Protein AF-A0A847MA14-F1 (afdb_monomer_lite)

Secondary structure (DSSP, 8-state):
--SHHHHHHHHHHHHHHHHHHHHHHHHHHHHHHHHTTSS-HHHHHHHHHHHHHHHHHHHHTTTSHHHHHHHHHHHHHHHHHHHHHHHHHHHHHHHHHHHHHHHHHHHHHH-TT-HHHHHHHHHHHHHTT-HHHHHHHHHHHHHHH---HHHHHHHHHHHHHHHHHHHTPEEPTTT--EE-TT-SB-TTT--B---TTHHHHHHTSHHHHHHHHHHHHHHHHHHHHHHHTT--HHHHHHHHHHHHHHHHHHHHHH-

pLDDT: mean 85.8, std 9.39, range [49.62, 98.0]

Radius of gyration: 26.13 Å; chains: 1; bounding box: 72×34×73 Å

Sequence (255 aa):
MPGATAESAVGGTLILLTALLMISYPCYRVISLVLDKAIDTVEGTVYLVVLLGFVGGIVSSWGTPLGLMLLVLLAALCVGVQLVQRVANQRALDAMDAEDLAECDAIIAKRPTLSSSYKRAVDICRRRGEYDRAVGYVEQYLERAGEDEEMERLLERLKRLLRQQRLGVKICPECAAENPPGSHRCGQCNRLLALPTDLLAGCATEAGLRALSASSVTLLAIGILLAASKAEIVVTGAVFVSAFSTFVVYLYLRA

Structure (mmCIF, N/CA/C/O backbone):
data_AF-A0A847MA14-F1
#
_entry.id   AF-A0A847MA14-F1
#
loop_
_atom_site.group_PDB
_atom_site.id
_atom_site.type_symbol
_atom_site.label_atom_id
_atom_site.label_alt_id
_atom_site.label_comp_id
_atom_site.label_asym_id
_atom_site.label_entity_id
_atom_site.label_seq_id
_atom_site.pdbx_PDB_ins_code
_atom_site.Cartn_x
_atom_site.Cartn_y
_atom_site.Cartn_z
_atom_site.occupancy
_atom_site.B_iso_or_equiv
_atom_site.auth_seq_id
_atom_site.auth_comp_id
_atom_site.auth_asym_id
_atom_site.auth_atom_id
_atom_site.pdbx_PDB_model_num
ATOM 1 N N . MET A 1 1 ? 42.300 10.962 -40.837 1.00 49.62 1 MET A N 1
ATOM 2 C CA . MET A 1 1 ? 41.328 11.516 -39.868 1.00 49.62 1 MET A CA 1
ATOM 3 C C . MET A 1 1 ? 41.297 10.665 -38.588 1.00 49.62 1 MET A C 1
ATOM 5 O O . MET A 1 1 ? 40.413 9.834 -38.454 1.00 49.62 1 MET A O 1
ATOM 9 N N . PRO A 1 2 ? 42.267 10.824 -37.667 1.00 57.00 2 PRO A N 1
ATOM 10 C CA . PRO A 1 2 ? 42.364 10.043 -36.421 1.00 57.00 2 PRO A CA 1
ATOM 11 C C . PRO A 1 2 ? 41.639 10.649 -35.193 1.00 57.00 2 PRO A C 1
ATOM 13 O O . PRO A 1 2 ? 41.798 10.146 -34.090 1.00 57.00 2 PRO A O 1
ATOM 16 N N . GLY A 1 3 ? 40.854 11.724 -35.350 1.00 57.25 3 GLY A N 1
ATOM 17 C CA . GLY A 1 3 ? 40.231 12.434 -34.215 1.00 57.25 3 GLY A CA 1
ATOM 18 C C . GLY A 1 3 ? 38.917 11.842 -33.677 1.00 57.25 3 GLY A C 1
ATOM 19 O O . GLY A 1 3 ? 38.606 12.026 -32.507 1.00 57.25 3 GLY A O 1
ATOM 20 N N . ALA A 1 4 ? 38.154 11.096 -34.486 1.00 59.22 4 ALA A N 1
ATOM 21 C CA . ALA A 1 4 ? 36.788 10.675 -34.127 1.00 59.22 4 ALA A CA 1
ATOM 22 C C . ALA A 1 4 ? 36.710 9.507 -33.113 1.00 59.22 4 ALA A C 1
ATOM 24 O O . ALA A 1 4 ? 35.660 9.245 -32.524 1.00 59.22 4 ALA A O 1
ATOM 25 N N . THR A 1 5 ? 37.809 8.786 -32.883 1.00 66.44 5 THR A N 1
ATOM 26 C CA . THR A 1 5 ? 37.830 7.617 -31.985 1.00 66.44 5 THR A CA 1
ATOM 27 C C . THR A 1 5 ? 38.088 7.979 -30.522 1.00 66.44 5 THR A C 1
ATOM 29 O O . THR A 1 5 ? 37.751 7.201 -29.636 1.00 66.44 5 THR A O 1
ATOM 32 N N . ALA A 1 6 ? 38.668 9.152 -30.242 1.00 67.69 6 ALA A N 1
ATOM 33 C CA . ALA A 1 6 ? 38.966 9.574 -28.872 1.00 67.69 6 ALA A CA 1
ATOM 34 C C . ALA A 1 6 ? 37.725 10.135 -28.154 1.00 67.69 6 ALA A C 1
ATOM 36 O O . ALA A 1 6 ? 37.473 9.795 -26.999 1.00 67.69 6 ALA A O 1
ATOM 37 N N . GLU A 1 7 ? 36.904 10.930 -28.846 1.00 69.38 7 GLU A N 1
ATOM 38 C CA . GLU A 1 7 ? 35.682 11.515 -28.270 1.00 69.38 7 GLU A CA 1
ATOM 39 C C . GLU A 1 7 ? 34.619 10.453 -27.942 1.00 69.38 7 GLU A C 1
ATOM 41 O O . GLU A 1 7 ? 33.943 10.536 -26.916 1.00 69.38 7 GLU A O 1
ATOM 46 N N . SER A 1 8 ? 34.523 9.395 -28.754 1.00 72.31 8 SER A N 1
ATOM 47 C CA . SER A 1 8 ? 33.601 8.277 -28.506 1.00 72.31 8 SER A CA 1
ATOM 48 C C . SER A 1 8 ? 33.999 7.428 -27.290 1.00 72.31 8 SER A C 1
ATOM 50 O O . SER A 1 8 ? 33.122 6.946 -26.569 1.00 72.31 8 SER A O 1
ATOM 52 N N . ALA A 1 9 ? 35.298 7.301 -27.001 1.00 75.00 9 ALA A N 1
ATOM 53 C CA . ALA A 1 9 ? 35.795 6.563 -25.840 1.00 75.00 9 ALA A CA 1
ATOM 54 C C . ALA A 1 9 ? 35.534 7.296 -24.510 1.00 75.00 9 ALA A C 1
ATOM 56 O O . ALA A 1 9 ? 35.129 6.670 -23.527 1.00 75.00 9 ALA A O 1
ATOM 57 N N . VAL A 1 10 ? 35.721 8.621 -24.476 1.00 78.94 10 VAL A N 1
ATOM 58 C CA . VAL A 1 10 ? 35.476 9.442 -23.273 1.00 78.94 10 VAL A CA 1
ATOM 59 C C . VAL A 1 10 ? 33.982 9.509 -22.943 1.00 78.94 10 VAL A C 1
ATOM 61 O O . VAL A 1 10 ? 33.603 9.411 -21.777 1.00 78.94 10 VAL A O 1
ATOM 64 N N . GLY A 1 11 ? 33.118 9.599 -23.959 1.00 78.25 11 GLY A N 1
ATOM 65 C CA . GLY A 1 11 ? 31.670 9.530 -23.756 1.00 78.25 11 GLY A CA 1
ATOM 66 C C . GLY A 1 11 ? 31.240 8.197 -23.138 1.00 78.25 11 GLY A C 1
ATOM 67 O O . GLY A 1 11 ? 30.549 8.180 -22.122 1.00 78.25 11 GLY A O 1
ATOM 68 N N . GLY A 1 12 ? 31.696 7.071 -23.695 1.00 78.00 12 GLY A N 1
ATOM 69 C CA . GLY A 1 12 ? 31.312 5.742 -23.207 1.00 78.00 12 GLY A CA 1
ATOM 70 C C . GLY A 1 12 ? 31.680 5.487 -21.740 1.00 78.00 12 GLY A C 1
ATOM 71 O O . GLY A 1 12 ? 30.867 4.946 -20.988 1.00 78.00 12 GLY A O 1
ATOM 72 N N . THR A 1 13 ? 32.869 5.911 -21.300 1.00 82.62 13 THR A N 1
ATOM 73 C CA . THR A 1 13 ? 33.309 5.720 -19.907 1.00 82.62 13 THR A CA 1
ATOM 74 C C . THR A 1 13 ? 32.509 6.567 -18.923 1.00 82.62 13 THR A C 1
ATOM 76 O O . THR A 1 13 ? 32.094 6.046 -17.886 1.00 82.62 13 THR A O 1
ATOM 79 N N . LEU A 1 14 ? 32.226 7.833 -19.252 1.00 83.88 14 LEU A N 1
ATOM 80 C CA . LEU A 1 14 ? 31.445 8.732 -18.399 1.00 83.88 14 LEU A CA 1
ATOM 81 C C . LEU A 1 14 ? 30.026 8.199 -18.160 1.00 83.88 14 LEU A C 1
ATOM 83 O O . LEU A 1 14 ? 29.542 8.203 -17.024 1.00 83.88 14 LEU A O 1
ATOM 87 N N . ILE A 1 15 ? 29.353 7.705 -19.205 1.00 77.25 15 ILE A N 1
ATOM 88 C CA . ILE A 1 15 ? 28.003 7.164 -19.033 1.00 77.25 15 ILE A CA 1
ATOM 89 C C . ILE A 1 15 ? 28.008 5.816 -18.321 1.00 77.25 15 ILE A C 1
ATOM 91 O O . ILE A 1 15 ? 27.144 5.609 -17.473 1.00 77.25 15 ILE A O 1
ATOM 95 N N . LEU A 1 16 ? 28.974 4.928 -18.571 1.00 79.88 16 LEU A N 1
ATOM 96 C CA . LEU A 1 16 ? 29.075 3.686 -17.797 1.00 79.88 16 LEU A CA 1
ATOM 97 C C . LEU A 1 16 ? 29.198 3.987 -16.294 1.00 79.88 16 LEU A C 1
ATOM 99 O O . LEU A 1 16 ? 28.499 3.383 -15.482 1.00 79.88 16 LEU A O 1
ATOM 103 N N . LEU A 1 17 ? 30.028 4.968 -15.933 1.00 85.12 17 LEU A N 1
ATOM 104 C CA . LEU A 1 17 ? 30.179 5.451 -14.558 1.00 85.12 17 LEU A CA 1
ATOM 105 C C . LEU A 1 17 ? 28.873 6.033 -14.007 1.00 85.12 17 LEU A C 1
ATOM 107 O O . LEU A 1 17 ? 28.482 5.724 -12.884 1.00 85.12 17 LEU A O 1
ATOM 111 N N . THR A 1 18 ? 28.173 6.831 -14.814 1.00 82.69 18 THR A N 1
ATOM 112 C CA . THR A 1 18 ? 26.885 7.429 -14.438 1.00 82.69 18 THR A CA 1
ATOM 113 C C . THR A 1 18 ? 25.824 6.355 -14.209 1.00 82.69 18 THR A C 1
ATOM 115 O O . THR A 1 18 ? 25.125 6.391 -13.199 1.00 82.69 18 THR A O 1
ATOM 118 N N . ALA A 1 19 ? 25.731 5.363 -15.096 1.00 79.44 19 ALA A N 1
ATOM 119 C CA . ALA A 1 19 ? 24.824 4.235 -14.950 1.00 79.44 19 ALA A CA 1
ATOM 120 C C . ALA A 1 19 ? 25.149 3.459 -13.670 1.00 79.44 19 ALA A C 1
ATOM 122 O O . ALA A 1 19 ? 24.266 3.284 -12.834 1.00 79.44 19 ALA A O 1
ATOM 123 N N . LEU A 1 20 ? 26.415 3.075 -13.460 1.00 85.31 20 LEU A N 1
ATOM 124 C CA . LEU A 1 20 ? 26.861 2.366 -12.255 1.00 85.31 20 LEU A CA 1
ATOM 125 C C . LEU A 1 20 ? 26.510 3.123 -10.968 1.00 85.31 20 LEU A C 1
ATOM 127 O O . LEU A 1 20 ? 25.987 2.519 -10.030 1.00 85.31 20 LEU A O 1
ATOM 131 N N . LEU A 1 21 ? 26.727 4.440 -10.932 1.00 86.88 21 LEU A N 1
ATOM 132 C CA . LEU A 1 21 ? 26.333 5.281 -9.799 1.00 86.88 21 LEU A CA 1
ATOM 133 C C . LEU A 1 21 ? 24.813 5.278 -9.597 1.00 86.88 21 LEU A C 1
ATOM 135 O O . LEU A 1 21 ? 24.350 5.067 -8.476 1.00 86.88 21 LEU A O 1
ATOM 139 N N . MET A 1 22 ? 24.036 5.422 -10.671 1.00 84.06 22 MET A N 1
ATOM 140 C CA . MET A 1 22 ? 22.570 5.400 -10.622 1.00 84.06 22 MET A CA 1
ATOM 141 C C . MET A 1 22 ? 22.006 4.062 -10.135 1.00 84.06 22 MET A C 1
ATOM 143 O O . MET A 1 22 ? 20.947 4.053 -9.514 1.00 84.06 22 MET A O 1
ATOM 147 N N . ILE A 1 23 ? 22.701 2.949 -10.385 1.00 87.69 23 ILE A N 1
ATOM 148 C CA . ILE A 1 23 ? 22.297 1.594 -9.974 1.00 87.69 23 ILE A CA 1
ATOM 149 C C . ILE A 1 23 ? 22.759 1.269 -8.553 1.00 87.69 23 ILE A C 1
ATOM 151 O O . ILE A 1 23 ? 22.102 0.508 -7.843 1.00 87.69 23 ILE A O 1
ATOM 155 N N . SER A 1 24 ? 23.871 1.854 -8.105 1.00 90.00 24 SER A N 1
ATOM 156 C CA . SER A 1 24 ? 24.430 1.571 -6.780 1.00 90.00 24 SER A CA 1
ATOM 157 C C . SER A 1 24 ? 23.420 1.841 -5.656 1.00 90.00 24 SER A C 1
ATOM 159 O O . SER A 1 24 ? 23.225 0.996 -4.782 1.00 90.00 24 SER A O 1
ATOM 161 N N . TYR A 1 25 ? 22.700 2.966 -5.733 1.00 89.19 25 TYR A N 1
ATOM 162 C CA . TYR A 1 25 ? 21.671 3.344 -4.768 1.00 89.19 25 TYR A CA 1
ATOM 163 C C . TYR A 1 25 ? 20.473 2.374 -4.718 1.00 89.19 25 TYR A C 1
ATOM 165 O O . TYR A 1 25 ? 20.201 1.848 -3.637 1.00 89.19 25 TYR A O 1
ATOM 173 N N . PRO A 1 26 ? 19.742 2.095 -5.820 1.00 88.50 26 PRO A N 1
ATOM 174 C CA . PRO A 1 26 ? 18.612 1.171 -5.789 1.00 88.50 26 PRO A CA 1
ATOM 175 C C . PRO A 1 26 ? 19.042 -0.252 -5.424 1.00 88.50 26 PRO A C 1
ATOM 177 O O . PRO A 1 26 ? 18.327 -0.895 -4.664 1.00 88.50 26 PRO A O 1
ATOM 180 N N . CYS A 1 27 ? 20.213 -0.730 -5.863 1.00 91.12 27 CYS A N 1
ATOM 181 C CA . CYS A 1 27 ? 20.720 -2.040 -5.446 1.00 91.12 27 CYS A CA 1
ATOM 182 C C . CYS A 1 27 ? 20.956 -2.104 -3.935 1.00 91.12 27 CYS A C 1
ATOM 184 O O . CYS A 1 27 ? 20.458 -3.018 -3.281 1.00 91.12 27 CYS A O 1
ATOM 186 N N . TYR A 1 28 ? 21.651 -1.114 -3.363 1.00 93.81 28 TYR A N 1
ATOM 187 C CA . TYR A 1 28 ? 21.840 -1.021 -1.913 1.00 93.81 28 TYR A CA 1
ATOM 188 C C . TYR A 1 28 ? 20.498 -0.996 -1.169 1.00 93.81 28 TYR A C 1
ATOM 190 O O . TYR A 1 28 ? 20.313 -1.710 -0.185 1.00 93.81 28 TYR A O 1
ATOM 198 N N . ARG A 1 29 ? 19.527 -0.219 -1.666 1.00 88.94 29 ARG A N 1
ATOM 199 C CA . ARG A 1 29 ? 18.192 -0.124 -1.064 1.00 88.94 29 ARG A CA 1
ATOM 200 C C . ARG A 1 29 ? 17.411 -1.433 -1.128 1.00 88.94 29 ARG A C 1
ATOM 202 O O . ARG A 1 29 ? 16.813 -1.803 -0.125 1.00 88.94 29 ARG A O 1
ATOM 209 N N . VAL A 1 30 ? 17.413 -2.126 -2.265 1.00 88.00 30 VAL A N 1
ATOM 210 C CA . VAL A 1 30 ? 16.745 -3.429 -2.408 1.00 88.00 30 VAL A CA 1
ATOM 211 C C . VAL A 1 30 ? 17.375 -4.449 -1.462 1.00 88.00 30 VAL A C 1
ATOM 213 O O . VAL A 1 30 ? 16.648 -5.146 -0.764 1.00 88.00 30 VAL A O 1
ATOM 216 N N . ILE A 1 31 ? 18.707 -4.483 -1.360 1.00 92.25 31 ILE A N 1
ATOM 217 C CA . ILE A 1 31 ? 19.410 -5.373 -0.424 1.00 92.25 31 ILE A CA 1
ATOM 218 C C . ILE A 1 31 ? 19.024 -5.057 1.028 1.00 92.25 31 ILE A C 1
ATOM 220 O O . ILE A 1 31 ? 18.709 -5.979 1.774 1.00 92.25 31 ILE A O 1
ATOM 224 N N . SER A 1 32 ? 18.981 -3.777 1.418 1.00 91.56 32 SER A N 1
ATOM 225 C CA . SER A 1 32 ? 18.520 -3.370 2.756 1.00 91.56 32 SER A CA 1
ATOM 226 C C . SER A 1 32 ? 17.106 -3.879 3.041 1.00 91.56 32 SER A C 1
ATOM 228 O O . SER A 1 32 ? 16.886 -4.499 4.070 1.00 91.56 32 SER A O 1
ATOM 230 N N . LEU A 1 33 ? 16.169 -3.704 2.102 1.00 88.38 33 LEU A N 1
ATOM 231 C CA . LEU A 1 33 ? 14.781 -4.150 2.270 1.00 88.38 33 LEU A CA 1
ATOM 232 C C . LEU A 1 33 ? 14.650 -5.674 2.416 1.00 88.38 33 LEU A C 1
ATOM 234 O O . LEU A 1 33 ? 13.783 -6.139 3.154 1.00 88.38 33 LEU A O 1
ATOM 238 N N . VAL A 1 34 ? 15.494 -6.451 1.726 1.00 89.94 34 VAL A N 1
ATOM 239 C CA . VAL A 1 34 ? 15.546 -7.915 1.891 1.00 89.94 34 VAL A CA 1
ATOM 240 C C . VAL A 1 34 ? 16.082 -8.281 3.278 1.00 89.94 34 VAL A C 1
ATOM 242 O O . VAL A 1 34 ? 15.526 -9.158 3.936 1.00 89.94 34 VAL A O 1
ATOM 245 N N . LEU A 1 35 ? 17.139 -7.608 3.745 1.00 92.06 35 LEU A N 1
ATOM 246 C CA . LEU A 1 35 ? 17.725 -7.851 5.071 1.00 92.06 35 LEU A CA 1
ATOM 247 C C . LEU A 1 35 ? 16.755 -7.497 6.205 1.00 92.06 35 LEU A C 1
ATOM 249 O O . LEU A 1 35 ? 16.649 -8.252 7.171 1.00 92.06 35 LEU A O 1
ATOM 253 N N . ASP A 1 36 ? 15.992 -6.418 6.037 1.00 86.75 36 ASP A N 1
ATOM 254 C CA . ASP A 1 36 ? 14.940 -5.986 6.963 1.00 86.75 36 ASP A CA 1
ATOM 255 C C . ASP A 1 36 ? 13.681 -6.877 6.889 1.00 86.75 36 ASP A C 1
ATOM 257 O O . ASP A 1 36 ? 12.703 -6.630 7.591 1.00 86.75 36 ASP A O 1
ATOM 261 N N . LYS A 1 37 ? 13.685 -7.921 6.039 1.00 86.00 37 LYS A N 1
ATOM 262 C CA . LYS A 1 37 ? 12.546 -8.817 5.750 1.00 86.00 37 LYS A CA 1
ATOM 263 C C . LYS A 1 37 ? 11.283 -8.077 5.297 1.00 86.00 37 LYS A C 1
ATOM 265 O O . LYS A 1 37 ? 10.176 -8.601 5.409 1.00 86.00 37 LYS A O 1
ATOM 270 N N . ALA A 1 38 ? 11.440 -6.863 4.776 1.00 81.75 38 ALA A N 1
ATOM 271 C CA . ALA A 1 38 ? 10.330 -6.032 4.335 1.00 81.75 38 ALA A CA 1
ATOM 272 C C . ALA A 1 38 ? 9.810 -6.458 2.948 1.00 81.75 38 ALA A C 1
ATOM 274 O O . ALA A 1 38 ? 8.636 -6.260 2.627 1.00 81.75 38 ALA A O 1
ATOM 275 N N . ILE A 1 39 ? 10.683 -7.069 2.140 1.00 84.12 39 ILE A N 1
ATOM 276 C CA . ILE A 1 39 ? 10.336 -7.751 0.889 1.00 84.12 39 ILE A CA 1
ATOM 277 C C . ILE A 1 39 ? 10.848 -9.190 0.916 1.00 84.12 39 ILE A C 1
ATOM 279 O O . ILE A 1 39 ? 11.845 -9.494 1.574 1.00 84.12 39 ILE A O 1
ATOM 283 N N . ASP A 1 40 ? 10.173 -10.072 0.181 1.00 88.19 40 ASP A N 1
ATOM 284 C CA . ASP A 1 40 ? 10.624 -11.454 0.045 1.00 88.19 40 ASP A CA 1
ATOM 285 C C . ASP A 1 40 ? 11.946 -11.517 -0.744 1.00 88.19 40 ASP A C 1
ATOM 287 O O . ASP A 1 40 ? 12.215 -10.701 -1.632 1.00 88.19 40 ASP A O 1
ATOM 291 N N . THR A 1 41 ? 12.773 -12.518 -0.449 1.00 88.56 41 THR A N 1
ATOM 292 C CA . THR A 1 41 ? 14.069 -12.727 -1.116 1.00 88.56 41 THR A CA 1
ATOM 293 C C . THR A 1 41 ? 13.876 -12.920 -2.622 1.00 88.56 41 THR A C 1
ATOM 295 O O . THR A 1 41 ? 14.681 -12.440 -3.425 1.00 88.56 41 THR A O 1
ATOM 298 N N . VAL A 1 42 ? 12.777 -13.572 -3.020 1.00 84.50 42 VAL A N 1
ATOM 299 C CA . VAL A 1 42 ? 12.413 -13.764 -4.430 1.00 84.50 42 VAL A CA 1
ATOM 300 C C . VAL A 1 42 ? 12.083 -12.426 -5.098 1.00 84.50 42 VAL A C 1
ATOM 302 O O . VAL A 1 42 ? 12.629 -12.138 -6.162 1.00 84.50 42 VAL A O 1
ATOM 305 N N . GLU A 1 43 ? 11.259 -11.581 -4.466 1.00 81.94 43 GLU A N 1
ATOM 306 C CA . GLU A 1 43 ? 10.913 -10.247 -4.982 1.00 81.94 43 GLU A CA 1
ATOM 307 C C . GLU A 1 43 ? 12.177 -9.389 -5.157 1.00 81.94 43 GLU A C 1
ATOM 309 O O . GLU A 1 43 ? 12.411 -8.837 -6.236 1.00 81.94 43 GLU A O 1
ATOM 314 N N . GLY A 1 44 ? 13.045 -9.343 -4.140 1.00 87.94 44 GLY A N 1
ATOM 315 C CA . GLY A 1 44 ? 14.315 -8.617 -4.204 1.00 87.94 44 GLY A CA 1
ATOM 316 C C . GLY A 1 44 ? 15.241 -9.116 -5.320 1.00 87.94 44 GLY A C 1
ATOM 317 O O . GLY A 1 44 ? 15.822 -8.311 -6.049 1.00 87.94 44 GLY A O 1
ATOM 318 N N . THR A 1 45 ? 15.331 -10.435 -5.516 1.00 85.44 45 THR A N 1
ATOM 319 C CA . THR A 1 45 ? 16.145 -11.033 -6.589 1.00 85.44 45 THR A CA 1
ATOM 320 C C . THR A 1 45 ? 15.625 -10.646 -7.972 1.00 85.44 45 THR A C 1
ATOM 322 O O . THR A 1 45 ? 16.414 -10.255 -8.833 1.00 85.44 45 THR A O 1
ATOM 325 N N . VAL A 1 46 ? 14.306 -10.687 -8.189 1.00 82.38 46 VAL A N 1
ATOM 326 C CA . VAL A 1 46 ? 13.689 -10.260 -9.457 1.00 82.38 46 VAL A CA 1
ATOM 327 C C . VAL A 1 46 ? 14.007 -8.793 -9.750 1.00 82.38 46 VAL A C 1
ATOM 329 O O . VAL A 1 46 ? 14.424 -8.476 -10.864 1.00 82.38 46 VAL A O 1
ATOM 332 N N . TYR A 1 47 ? 13.899 -7.904 -8.757 1.00 85.38 47 TYR A N 1
ATOM 333 C CA . TYR A 1 47 ? 14.269 -6.492 -8.917 1.00 85.38 47 TYR A CA 1
ATOM 334 C C . TYR A 1 47 ? 15.732 -6.305 -9.323 1.00 85.38 47 TYR A C 1
ATOM 336 O O . TYR A 1 47 ? 16.016 -5.527 -10.235 1.00 85.38 47 TYR A O 1
ATOM 344 N N . LEU A 1 48 ? 16.657 -7.018 -8.676 1.00 87.31 48 LEU A N 1
ATOM 345 C CA . LEU A 1 48 ? 18.084 -6.942 -8.999 1.00 87.31 48 LEU A CA 1
ATOM 346 C C . LEU A 1 48 ? 18.373 -7.447 -10.417 1.00 87.31 48 LEU A C 1
ATOM 348 O O . LEU A 1 48 ? 19.125 -6.804 -11.146 1.00 87.31 48 LEU A O 1
ATOM 352 N N . VAL A 1 49 ? 17.749 -8.550 -10.838 1.00 83.31 49 VAL A N 1
ATOM 353 C CA . VAL A 1 49 ? 17.892 -9.083 -12.203 1.00 83.31 49 VAL A CA 1
ATOM 354 C C . VAL A 1 49 ? 17.360 -8.092 -13.238 1.00 83.31 49 VAL A C 1
ATOM 356 O O . VAL A 1 49 ? 18.032 -7.843 -14.238 1.00 83.31 49 VAL A O 1
ATOM 359 N N . VAL A 1 50 ? 16.196 -7.482 -12.993 1.00 83.88 50 VAL A N 1
ATOM 360 C CA . VAL A 1 50 ? 15.629 -6.455 -13.881 1.00 83.88 50 VAL A CA 1
ATOM 361 C C . VAL A 1 50 ? 16.557 -5.245 -13.963 1.00 83.88 50 VAL A C 1
ATOM 363 O O . VAL A 1 50 ? 16.877 -4.807 -15.068 1.00 83.88 50 VAL A O 1
ATOM 366 N N . LEU A 1 51 ? 17.046 -4.742 -12.824 1.00 87.56 51 LEU A N 1
ATOM 367 C CA . LEU A 1 51 ? 18.001 -3.632 -12.777 1.00 87.56 51 LEU A CA 1
ATOM 368 C C . LEU A 1 51 ? 19.249 -3.946 -13.601 1.00 87.56 51 LEU A C 1
ATOM 370 O O . LEU A 1 51 ? 19.579 -3.160 -14.485 1.00 87.56 51 LEU A O 1
ATOM 374 N N . LEU A 1 52 ? 19.885 -5.101 -13.369 1.00 85.19 52 LEU A N 1
ATOM 375 C CA . LEU A 1 52 ? 21.060 -5.569 -14.116 1.00 85.19 52 LEU A CA 1
ATOM 376 C C . LEU A 1 52 ? 20.779 -5.692 -15.622 1.00 85.19 52 LEU A C 1
ATOM 378 O O . LEU A 1 52 ? 21.613 -5.297 -16.439 1.00 85.19 52 LEU A O 1
ATOM 382 N N . GLY A 1 53 ? 19.589 -6.171 -15.991 1.00 82.06 53 GLY A N 1
ATOM 383 C CA . GLY A 1 53 ? 19.125 -6.242 -17.375 1.00 82.06 53 GLY A CA 1
ATOM 384 C C . GLY A 1 53 ? 19.051 -4.870 -18.050 1.00 82.06 53 GLY A C 1
ATOM 385 O O . GLY A 1 53 ? 19.530 -4.721 -19.174 1.00 82.06 53 GLY A O 1
ATOM 386 N N . PHE A 1 54 ? 18.539 -3.846 -17.357 1.00 86.62 54 PHE A N 1
ATOM 387 C CA . PHE A 1 54 ? 18.542 -2.469 -17.864 1.00 86.62 54 PHE A CA 1
ATOM 388 C C . PHE A 1 54 ? 19.962 -1.947 -18.094 1.00 86.62 54 PHE A C 1
ATOM 390 O O . PHE A 1 54 ? 20.213 -1.330 -19.126 1.00 86.62 54 PHE A O 1
ATOM 397 N N . VAL A 1 55 ? 20.909 -2.233 -17.195 1.00 86.69 55 VAL A N 1
ATOM 398 C CA . VAL A 1 55 ? 22.324 -1.841 -17.373 1.00 86.69 55 VAL A CA 1
ATOM 399 C C . VAL A 1 55 ? 22.905 -2.472 -18.626 1.00 86.69 55 VAL A C 1
ATOM 401 O O . VAL A 1 55 ? 23.469 -1.772 -19.463 1.00 86.69 55 VAL A O 1
ATOM 404 N N . GLY A 1 56 ? 22.743 -3.790 -18.773 1.00 83.00 56 GLY A N 1
ATOM 405 C CA . GLY A 1 56 ? 23.220 -4.518 -19.946 1.00 83.00 56 GLY A CA 1
ATOM 406 C C . GLY A 1 56 ? 22.581 -3.993 -21.232 1.00 83.00 56 GLY A C 1
ATOM 407 O O . GLY A 1 56 ? 23.266 -3.800 -22.238 1.00 83.00 56 GLY A O 1
ATOM 408 N N . GLY A 1 57 ? 21.286 -3.674 -21.182 1.00 83.31 57 GLY A N 1
ATOM 409 C CA . GLY A 1 57 ? 20.557 -3.023 -22.267 1.00 83.31 57 GLY A CA 1
ATOM 410 C C . GLY A 1 57 ? 21.142 -1.658 -22.637 1.00 83.31 57 GLY A C 1
ATOM 411 O O . GLY A 1 57 ? 21.423 -1.416 -23.807 1.00 83.31 57 GLY A O 1
ATOM 412 N N . ILE A 1 58 ? 21.401 -0.785 -21.660 1.00 87.31 58 ILE A N 1
ATOM 413 C CA . ILE A 1 58 ? 21.982 0.551 -21.882 1.00 87.31 58 ILE A CA 1
ATOM 414 C C . ILE A 1 58 ? 23.391 0.448 -22.475 1.00 87.31 58 ILE A C 1
ATOM 416 O O . ILE A 1 58 ? 23.705 1.156 -23.429 1.00 87.31 58 ILE A O 1
ATOM 420 N N . VAL A 1 59 ? 24.229 -0.449 -21.945 1.00 85.50 59 VAL A N 1
ATOM 421 C CA . VAL A 1 59 ? 25.606 -0.648 -22.424 1.00 85.50 59 VAL A CA 1
ATOM 422 C C . VAL A 1 59 ? 25.619 -1.194 -23.854 1.00 85.50 59 VAL A C 1
ATOM 424 O O . VAL A 1 59 ? 26.382 -0.711 -24.686 1.00 85.50 59 VAL A O 1
ATOM 427 N N . SER A 1 60 ? 24.758 -2.166 -24.168 1.00 83.38 60 SER A N 1
ATOM 428 C CA . SER A 1 60 ? 24.693 -2.777 -25.506 1.00 83.38 60 SER A CA 1
ATOM 429 C C . SER A 1 60 ? 24.081 -1.869 -26.576 1.00 83.38 60 SER A C 1
ATOM 431 O O . SER A 1 60 ? 24.419 -1.995 -27.751 1.00 83.38 60 SER A O 1
ATOM 433 N N . SER A 1 61 ? 23.208 -0.940 -26.186 1.00 85.19 61 SER A N 1
ATOM 434 C CA . SER A 1 61 ? 22.529 0.000 -27.088 1.00 85.19 61 SER A CA 1
ATOM 435 C C . SER A 1 61 ? 23.087 1.425 -27.002 1.00 85.19 61 SER A C 1
ATOM 437 O O . SER A 1 61 ? 22.419 2.396 -27.377 1.00 85.19 61 SER A O 1
ATOM 439 N N . TRP A 1 62 ? 24.321 1.566 -26.516 1.00 85.81 62 TRP A N 1
ATOM 440 C CA . TRP A 1 62 ? 24.951 2.862 -26.310 1.00 85.81 62 TRP A CA 1
ATOM 441 C C . TRP A 1 62 ? 25.053 3.681 -27.607 1.00 85.81 62 TRP A C 1
ATOM 443 O O . TRP A 1 62 ? 25.337 3.153 -28.681 1.00 85.81 62 TRP A O 1
ATOM 453 N N . GLY A 1 63 ? 24.797 4.989 -27.511 1.00 82.88 63 GLY A N 1
ATOM 454 C CA . GLY A 1 63 ? 24.798 5.906 -28.658 1.00 82.88 63 GLY A CA 1
ATOM 455 C C . GLY A 1 63 ? 23.571 5.795 -29.570 1.00 82.88 63 GLY A C 1
ATOM 456 O O . GLY A 1 63 ? 23.442 6.575 -30.511 1.00 82.88 63 GLY A O 1
ATOM 457 N N . THR A 1 64 ? 22.646 4.873 -29.287 1.00 87.38 64 THR A N 1
ATOM 458 C CA . THR A 1 64 ? 21.362 4.782 -29.990 1.00 87.38 64 THR A CA 1
ATOM 459 C C . THR A 1 64 ? 20.246 5.480 -29.200 1.00 87.38 64 THR A C 1
ATOM 461 O O . THR A 1 64 ? 20.327 5.586 -27.971 1.00 87.38 64 THR A O 1
ATOM 464 N N . PRO A 1 65 ? 19.150 5.903 -29.862 1.00 86.06 65 PRO A N 1
ATOM 465 C CA . PRO A 1 65 ? 17.962 6.412 -29.172 1.00 86.06 65 PRO A CA 1
ATOM 466 C C . PRO A 1 65 ? 17.379 5.419 -28.153 1.00 86.06 65 PRO A C 1
ATOM 468 O O . PRO A 1 65 ? 16.843 5.830 -27.125 1.00 86.06 65 PRO A O 1
ATOM 471 N N . LEU A 1 66 ? 17.518 4.112 -28.410 1.00 82.75 66 LEU A N 1
ATOM 472 C CA . LEU A 1 66 ? 17.052 3.057 -27.511 1.00 82.75 66 LEU A CA 1
ATOM 473 C C . LEU A 1 66 ? 17.819 3.067 -26.181 1.00 82.75 66 LEU A C 1
ATOM 475 O O . LEU A 1 66 ? 17.197 2.962 -25.127 1.00 82.75 66 LEU A O 1
ATOM 479 N N . GLY A 1 67 ? 19.137 3.282 -26.211 1.00 86.06 67 GLY A N 1
ATOM 480 C CA . GLY A 1 67 ? 19.953 3.388 -24.998 1.00 86.06 67 GLY A CA 1
ATOM 481 C C . GLY A 1 67 ? 19.555 4.570 -24.112 1.00 86.06 67 GLY A C 1
ATOM 482 O O . GLY A 1 67 ? 19.440 4.418 -22.896 1.00 86.06 67 GLY A O 1
ATOM 483 N N . LEU A 1 68 ? 19.255 5.729 -24.713 1.00 85.88 68 LEU A N 1
ATOM 484 C CA . LEU A 1 68 ? 18.738 6.893 -23.980 1.00 85.88 68 LEU A CA 1
ATOM 485 C C . LEU A 1 68 ? 17.364 6.616 -23.362 1.00 85.88 68 LEU A C 1
ATOM 487 O O . LEU A 1 68 ? 17.118 6.972 -22.212 1.00 85.88 68 LEU A O 1
ATOM 491 N N . MET A 1 69 ? 16.475 5.948 -24.095 1.00 85.12 69 MET A N 1
ATOM 492 C CA . MET A 1 69 ? 15.157 5.586 -23.580 1.00 85.12 69 MET A CA 1
ATOM 493 C C . MET A 1 69 ? 15.250 4.597 -22.408 1.00 85.12 69 MET A C 1
ATOM 495 O O . MET A 1 69 ? 14.568 4.777 -21.398 1.00 85.12 69 MET A O 1
ATOM 499 N N . LEU A 1 70 ? 16.123 3.587 -22.499 1.00 85.62 70 LEU A N 1
ATOM 500 C CA . LEU A 1 70 ? 16.391 2.660 -21.396 1.00 85.62 70 LEU A CA 1
ATOM 501 C C . LEU A 1 70 ? 16.983 3.376 -20.175 1.00 85.62 70 LEU A C 1
ATOM 503 O O . LEU A 1 70 ? 16.633 3.031 -19.050 1.00 85.62 70 LEU A O 1
ATOM 507 N N . LEU A 1 71 ? 17.826 4.393 -20.376 1.00 87.00 71 LEU A N 1
ATOM 508 C CA . LEU A 1 71 ? 18.363 5.216 -19.290 1.00 87.00 71 LEU A CA 1
ATOM 509 C C . LEU A 1 71 ? 17.260 6.013 -18.573 1.00 87.00 71 LEU A C 1
ATOM 511 O O . LEU A 1 71 ? 17.234 6.051 -17.344 1.00 87.00 71 LEU A O 1
ATOM 515 N N . VAL A 1 72 ? 16.324 6.609 -19.320 1.00 87.44 72 VAL A N 1
ATOM 516 C CA . VAL A 1 72 ? 15.161 7.312 -18.744 1.00 87.44 72 VAL A CA 1
ATOM 517 C C . VAL A 1 72 ? 14.262 6.343 -17.972 1.00 87.44 72 VAL A C 1
ATOM 519 O O . VAL A 1 72 ? 13.836 6.655 -16.859 1.00 87.44 72 VAL A O 1
ATOM 522 N N . LEU A 1 73 ? 14.014 5.149 -18.517 1.00 84.88 73 LEU A N 1
ATOM 523 C CA . LEU A 1 73 ? 13.257 4.096 -17.833 1.00 84.88 73 LEU A CA 1
ATOM 524 C C . LEU A 1 73 ? 13.949 3.626 -16.550 1.00 84.88 73 LEU A C 1
ATOM 526 O O . LEU A 1 73 ? 13.288 3.471 -15.526 1.00 84.88 73 LEU A O 1
ATOM 530 N N . LEU A 1 74 ? 15.272 3.456 -16.574 1.00 87.44 74 LEU A N 1
ATOM 531 C CA . LEU A 1 74 ? 16.053 3.120 -15.386 1.00 87.44 74 LEU A CA 1
ATOM 532 C C . LEU A 1 74 ? 15.932 4.215 -14.318 1.00 87.44 74 LEU A C 1
ATOM 534 O O . LEU A 1 74 ? 15.693 3.908 -13.153 1.00 87.44 74 LEU A O 1
ATOM 538 N N . ALA A 1 75 ? 16.029 5.491 -14.700 1.00 87.12 75 ALA A N 1
ATOM 539 C CA . ALA A 1 75 ? 15.836 6.602 -13.770 1.00 87.12 75 ALA A CA 1
ATOM 540 C C . ALA A 1 75 ? 14.419 6.605 -13.162 1.00 87.12 75 ALA A C 1
ATOM 542 O O . ALA A 1 75 ? 14.269 6.792 -11.953 1.00 87.12 75 ALA A O 1
ATOM 543 N N . ALA A 1 76 ? 13.386 6.331 -13.965 1.00 85.88 76 ALA A N 1
ATOM 544 C CA . ALA A 1 76 ? 12.015 6.185 -13.479 1.00 85.88 76 ALA A CA 1
ATOM 545 C C . ALA A 1 76 ? 11.869 5.000 -12.505 1.00 85.88 76 ALA A C 1
ATOM 547 O O . ALA A 1 76 ? 11.221 5.135 -11.466 1.00 85.88 76 ALA A O 1
ATOM 548 N N . LEU A 1 77 ? 12.520 3.865 -12.783 1.00 85.56 77 LEU A N 1
ATOM 549 C CA . LEU A 1 77 ? 12.567 2.706 -11.887 1.00 85.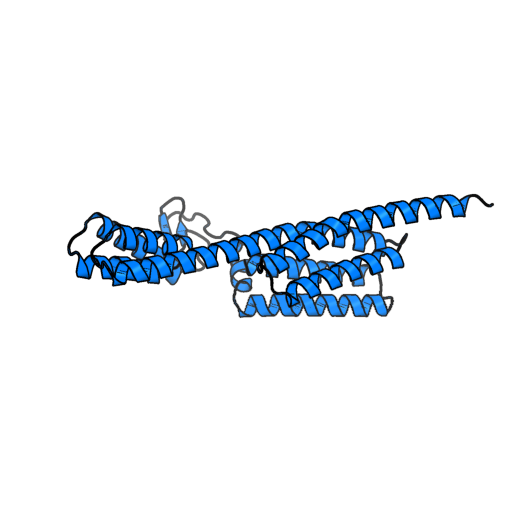56 77 LEU A CA 1
ATOM 550 C C . LEU A 1 77 ? 13.232 3.052 -10.548 1.00 85.56 77 LEU A C 1
ATOM 552 O O . LEU A 1 77 ? 12.713 2.671 -9.499 1.00 85.56 77 LEU A O 1
ATOM 556 N N . CYS A 1 78 ? 14.314 3.837 -10.558 1.00 85.75 78 CYS A N 1
ATOM 557 C CA . CYS A 1 78 ? 14.956 4.328 -9.336 1.00 85.75 78 CYS A CA 1
ATOM 558 C C . CYS A 1 78 ? 14.012 5.195 -8.488 1.00 85.75 78 CYS A C 1
ATOM 560 O O . CYS A 1 78 ? 14.006 5.073 -7.263 1.00 85.75 78 CYS A O 1
ATOM 562 N N . VAL A 1 79 ? 13.179 6.034 -9.114 1.00 86.12 79 VAL A N 1
ATOM 563 C CA . VAL A 1 79 ? 12.121 6.780 -8.406 1.00 86.12 79 VAL A CA 1
ATOM 564 C C . VAL A 1 79 ? 11.054 5.823 -7.865 1.00 86.12 79 VAL A C 1
ATOM 566 O O . VAL A 1 79 ? 10.606 5.980 -6.731 1.00 86.12 79 VAL A O 1
ATOM 569 N N . GLY A 1 80 ? 10.700 4.785 -8.626 1.00 81.00 80 GLY A N 1
ATOM 570 C CA . GLY A 1 80 ? 9.761 3.739 -8.211 1.00 81.00 80 GLY A CA 1
ATOM 571 C C . GLY A 1 80 ? 10.178 2.996 -6.936 1.00 81.00 80 GLY A C 1
ATOM 572 O O . GLY A 1 80 ? 9.316 2.639 -6.135 1.00 81.00 80 GLY A O 1
ATOM 573 N N . VAL A 1 81 ? 11.480 2.837 -6.671 1.00 83.56 81 VAL A N 1
ATOM 574 C CA . VAL A 1 81 ? 11.980 2.243 -5.413 1.00 83.56 81 VAL A CA 1
ATOM 575 C C . VAL A 1 81 ? 11.505 3.025 -4.179 1.00 83.56 81 VAL A C 1
ATOM 577 O O . VAL A 1 81 ? 11.226 2.419 -3.147 1.00 83.56 81 VAL A O 1
ATOM 580 N N . GLN A 1 82 ? 11.331 4.348 -4.274 1.00 82.94 82 GLN A N 1
ATOM 581 C CA . GLN A 1 82 ? 10.787 5.159 -3.172 1.00 82.94 82 GLN A CA 1
ATOM 582 C C . GLN A 1 82 ? 9.332 4.791 -2.851 1.00 82.94 82 GLN A C 1
ATOM 584 O O . GLN A 1 82 ? 8.915 4.849 -1.696 1.00 82.94 82 GLN A O 1
ATOM 589 N N . LEU A 1 83 ? 8.551 4.398 -3.862 1.00 80.62 83 LEU A N 1
ATOM 590 C CA . LEU A 1 83 ? 7.185 3.919 -3.654 1.00 80.62 83 LEU A CA 1
ATOM 591 C C . LEU A 1 83 ? 7.203 2.563 -2.954 1.00 80.62 83 LEU A C 1
ATOM 593 O O . LEU A 1 83 ? 6.509 2.405 -1.957 1.00 80.62 83 LEU A O 1
ATOM 597 N N . VAL A 1 84 ? 8.057 1.636 -3.402 1.00 77.62 84 VAL A N 1
ATOM 598 C CA . VAL A 1 84 ? 8.232 0.324 -2.752 1.00 77.62 84 VAL A CA 1
ATOM 599 C C . VAL A 1 84 ? 8.587 0.487 -1.275 1.00 77.62 84 VAL A C 1
ATOM 601 O O . VAL A 1 84 ? 8.031 -0.214 -0.439 1.00 77.62 84 VAL A O 1
ATOM 604 N N . GLN A 1 85 ? 9.442 1.453 -0.930 1.00 81.69 85 GLN A N 1
ATOM 605 C CA . GLN A 1 85 ? 9.775 1.753 0.467 1.00 81.69 85 GLN A CA 1
ATOM 606 C C . GLN A 1 85 ? 8.570 2.207 1.287 1.00 81.69 85 GLN A C 1
ATOM 608 O O . GLN A 1 85 ? 8.433 1.803 2.437 1.00 81.69 85 GLN A O 1
ATOM 613 N N . ARG A 1 86 ? 7.679 3.024 0.715 1.00 83.44 86 ARG A N 1
ATOM 614 C CA . ARG A 1 86 ? 6.450 3.428 1.412 1.00 83.44 86 ARG A CA 1
ATOM 615 C C . ARG A 1 86 ? 5.569 2.221 1.715 1.00 83.44 86 ARG A C 1
ATOM 617 O O . ARG A 1 86 ? 5.135 2.086 2.852 1.00 83.44 86 ARG A O 1
ATOM 624 N N . VAL A 1 87 ? 5.398 1.327 0.740 1.00 79.81 87 VAL A N 1
ATOM 625 C CA . VAL A 1 87 ? 4.621 0.088 0.912 1.00 79.81 87 VAL A CA 1
ATOM 626 C C . VAL A 1 87 ? 5.257 -0.828 1.955 1.00 79.81 87 VAL A C 1
ATOM 628 O O . VAL A 1 87 ? 4.582 -1.347 2.836 1.00 79.81 87 VAL A O 1
ATOM 631 N N . ALA A 1 88 ? 6.573 -1.015 1.877 1.00 81.00 88 ALA A N 1
ATOM 632 C CA . ALA A 1 88 ? 7.330 -1.825 2.822 1.00 81.00 88 ALA A CA 1
ATOM 633 C C . ALA A 1 88 ? 7.199 -1.291 4.260 1.00 81.00 88 ALA A C 1
ATOM 635 O O . ALA A 1 88 ? 6.934 -2.059 5.182 1.00 81.00 88 ALA A O 1
ATOM 636 N N . ASN A 1 89 ? 7.296 0.030 4.440 1.00 85.88 89 ASN A N 1
ATOM 637 C CA . ASN A 1 89 ? 7.101 0.676 5.736 1.00 85.88 89 ASN A CA 1
ATOM 638 C C . ASN A 1 89 ? 5.669 0.511 6.255 1.00 85.88 89 ASN A C 1
ATOM 640 O O . ASN A 1 89 ? 5.489 0.293 7.448 1.00 85.88 89 ASN A O 1
ATOM 644 N N . GLN A 1 90 ? 4.658 0.589 5.385 1.00 84.38 90 GLN A N 1
ATOM 645 C CA . GLN A 1 90 ? 3.267 0.333 5.772 1.00 84.38 90 GLN A CA 1
ATOM 646 C C . GLN A 1 90 ? 3.085 -1.103 6.267 1.00 84.38 90 GLN A C 1
ATOM 648 O O . GLN A 1 90 ? 2.580 -1.296 7.365 1.00 84.38 90 GLN A O 1
ATOM 653 N N . ARG A 1 91 ? 3.614 -2.101 5.548 1.00 84.06 91 ARG A N 1
ATOM 654 C CA . ARG A 1 91 ? 3.565 -3.505 5.994 1.00 84.06 91 ARG A CA 1
ATOM 655 C C . ARG A 1 91 ? 4.270 -3.730 7.328 1.00 84.06 91 ARG A C 1
ATOM 657 O O . ARG A 1 91 ? 3.795 -4.511 8.145 1.00 84.06 91 ARG A O 1
ATOM 664 N N . ALA A 1 92 ? 5.406 -3.067 7.544 1.00 86.88 92 ALA A N 1
ATOM 665 C CA . ALA A 1 92 ? 6.114 -3.133 8.817 1.00 86.88 92 ALA A CA 1
ATOM 666 C C . ALA A 1 92 ? 5.269 -2.535 9.955 1.00 86.88 92 ALA A C 1
ATOM 668 O O . ALA A 1 92 ? 5.159 -3.148 11.014 1.00 86.88 92 ALA A O 1
ATOM 669 N N . LEU A 1 93 ? 4.620 -1.389 9.720 1.00 88.69 93 LEU A N 1
ATOM 670 C CA . LEU A 1 93 ? 3.688 -0.787 10.677 1.00 88.69 93 LEU A CA 1
ATOM 671 C C . LEU A 1 93 ? 2.483 -1.695 10.952 1.00 88.69 93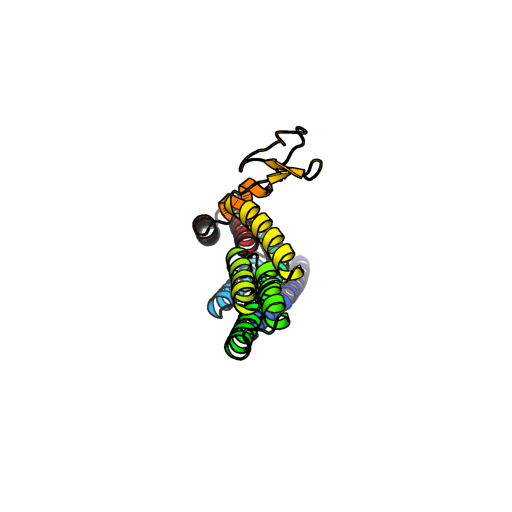 LEU A C 1
ATOM 673 O O . LEU A 1 93 ? 2.120 -1.863 12.110 1.00 88.69 93 LEU A O 1
ATOM 677 N N . ASP A 1 94 ? 1.916 -2.336 9.929 1.00 89.19 94 ASP A N 1
ATOM 678 C CA . ASP A 1 94 ? 0.794 -3.268 10.088 1.00 89.19 94 ASP A CA 1
ATOM 679 C C . ASP A 1 94 ? 1.183 -4.507 10.906 1.00 89.19 94 ASP A C 1
ATOM 681 O O . ASP A 1 94 ? 0.390 -4.998 11.714 1.00 89.19 94 ASP A O 1
ATOM 685 N N . ALA A 1 95 ? 2.408 -5.010 10.717 1.00 89.75 95 ALA A N 1
ATOM 686 C CA . ALA A 1 95 ? 2.953 -6.115 11.500 1.00 89.75 95 ALA A CA 1
ATOM 687 C C . ALA A 1 95 ? 3.146 -5.720 12.973 1.00 89.75 95 ALA A C 1
ATOM 689 O O . ALA A 1 95 ? 2.758 -6.480 13.859 1.00 89.75 95 ALA A O 1
ATOM 690 N N . MET A 1 96 ? 3.669 -4.517 13.233 1.00 92.19 96 MET A N 1
ATOM 691 C CA . MET A 1 96 ? 3.791 -3.972 14.590 1.00 92.19 96 MET A CA 1
ATOM 692 C C . MET A 1 96 ? 2.419 -3.768 15.242 1.00 92.19 96 MET A C 1
ATOM 694 O O . MET A 1 96 ? 2.212 -4.195 16.371 1.00 92.19 96 MET A O 1
ATOM 698 N N . ASP A 1 97 ? 1.455 -3.186 14.523 1.00 95.00 97 ASP A N 1
ATOM 699 C CA . ASP A 1 97 ? 0.082 -3.012 15.009 1.00 95.00 97 ASP A CA 1
ATOM 700 C C . ASP A 1 97 ? -0.583 -4.375 15.303 1.00 95.00 97 ASP A C 1
ATOM 702 O O . ASP A 1 97 ? -1.387 -4.483 16.227 1.00 95.00 97 ASP A O 1
ATOM 706 N N . ALA A 1 98 ? -0.265 -5.432 14.543 1.00 94.25 98 ALA A N 1
ATOM 707 C CA . ALA A 1 98 ? -0.761 -6.785 14.808 1.00 94.25 98 ALA A CA 1
ATOM 708 C C . ALA A 1 98 ? -0.171 -7.391 16.094 1.00 94.25 98 ALA A C 1
ATOM 710 O O . ALA A 1 98 ? -0.904 -8.024 16.858 1.00 94.25 98 ALA A O 1
ATOM 711 N N . GLU A 1 99 ? 1.125 -7.193 16.340 1.00 95.88 99 GLU A N 1
ATOM 712 C CA . GLU A 1 99 ? 1.795 -7.625 17.572 1.00 95.88 99 GLU A CA 1
ATOM 713 C C . GLU A 1 99 ? 1.269 -6.855 18.793 1.00 95.88 99 GLU A C 1
ATOM 715 O O . GLU A 1 99 ? 0.875 -7.469 19.786 1.00 95.88 99 GLU A O 1
ATOM 720 N N . ASP A 1 100 ? 1.145 -5.531 18.683 1.00 96.50 100 ASP A N 1
ATOM 721 C CA . ASP A 1 100 ? 0.549 -4.660 19.702 1.00 96.50 100 ASP A CA 1
ATOM 722 C C . ASP A 1 100 ? -0.895 -5.068 20.034 1.00 96.50 100 ASP A C 1
ATOM 724 O O . ASP A 1 100 ? -1.322 -5.025 21.193 1.00 96.50 100 ASP A O 1
ATOM 728 N N . LEU A 1 101 ? -1.670 -5.473 19.024 1.00 96.94 101 LEU A N 1
ATOM 729 C CA . LEU A 1 101 ? -3.036 -5.946 19.223 1.00 96.94 101 LEU A CA 1
ATOM 730 C C . LEU A 1 101 ? -3.062 -7.294 19.955 1.00 96.94 101 LEU A C 1
ATOM 732 O O . LEU A 1 101 ? -3.873 -7.469 20.863 1.00 96.94 101 LEU A O 1
ATOM 736 N N . ALA A 1 102 ? -2.150 -8.214 19.625 1.00 96.81 102 ALA A N 1
ATOM 737 C CA . ALA A 1 102 ? -2.002 -9.481 20.340 1.00 96.81 102 ALA A CA 1
ATOM 738 C C . ALA A 1 102 ? -1.569 -9.271 21.804 1.00 96.81 102 ALA A C 1
ATOM 740 O O . ALA A 1 102 ? -2.051 -9.967 22.704 1.00 96.81 102 ALA A O 1
ATOM 741 N N . GLU A 1 103 ? -0.710 -8.282 22.069 1.00 96.94 103 GLU A N 1
ATOM 742 C CA . GLU A 1 103 ? -0.364 -7.858 23.429 1.00 96.94 103 GLU A CA 1
ATOM 743 C C . GLU A 1 103 ? -1.605 -7.337 24.175 1.00 96.94 103 GLU A C 1
ATOM 745 O O . GLU A 1 103 ? -1.874 -7.754 25.307 1.00 96.94 103 GLU A O 1
ATOM 750 N N . CYS A 1 104 ? -2.404 -6.473 23.536 1.00 96.81 104 CYS A N 1
ATOM 751 C CA . CYS A 1 104 ? -3.653 -5.970 24.110 1.00 96.81 104 CYS A CA 1
ATOM 752 C C . CYS A 1 104 ? -4.627 -7.111 24.432 1.00 96.81 104 CYS A C 1
ATOM 754 O O . CYS A 1 104 ? -5.169 -7.140 25.537 1.00 96.81 104 CYS A O 1
ATOM 756 N N . ASP A 1 105 ? -4.794 -8.076 23.525 1.00 96.62 105 ASP A N 1
ATOM 757 C CA . ASP A 1 105 ? -5.640 -9.260 23.722 1.00 96.62 105 ASP A CA 1
ATOM 758 C C . ASP A 1 105 ? -5.181 -10.085 24.935 1.00 96.62 105 ASP A C 1
ATOM 760 O O . ASP A 1 105 ? -5.993 -10.485 25.777 1.00 96.62 105 ASP A O 1
ATOM 764 N N . ALA A 1 106 ? -3.868 -10.279 25.093 1.00 97.38 106 ALA A N 1
ATOM 765 C CA . ALA A 1 106 ? -3.301 -10.982 26.240 1.00 97.38 106 ALA A CA 1
ATOM 766 C C . ALA A 1 106 ? -3.531 -10.235 27.567 1.00 97.38 106 ALA A C 1
ATOM 768 O O . ALA A 1 106 ? -3.747 -10.867 28.608 1.00 97.38 106 ALA A O 1
ATOM 769 N N . ILE A 1 107 ? -3.499 -8.898 27.560 1.00 96.62 107 ILE A N 1
ATOM 770 C CA . ILE A 1 107 ? -3.801 -8.080 28.744 1.00 96.62 107 ILE A CA 1
ATOM 771 C C . ILE A 1 107 ? -5.298 -8.126 29.062 1.00 96.62 107 ILE A C 1
ATOM 773 O O . ILE A 1 107 ? -5.652 -8.325 30.225 1.00 96.62 107 ILE A O 1
ATOM 777 N N . ILE A 1 108 ? -6.167 -8.006 28.056 1.00 96.44 108 ILE A N 1
ATOM 778 C CA . ILE A 1 108 ? -7.628 -8.087 28.204 1.00 96.44 108 ILE A CA 1
ATOM 779 C C . ILE A 1 108 ? -8.028 -9.437 28.807 1.00 96.44 108 ILE A C 1
ATOM 781 O O . ILE A 1 108 ? -8.837 -9.479 29.734 1.00 96.44 108 ILE A O 1
ATOM 785 N N . ALA A 1 109 ? -7.410 -10.532 28.355 1.00 95.75 109 ALA A N 1
ATOM 786 C CA . ALA A 1 109 ? -7.647 -11.865 28.906 1.00 95.75 109 ALA A CA 1
ATOM 787 C C . ALA A 1 109 ? -7.293 -11.963 30.402 1.00 95.75 109 ALA A C 1
ATOM 789 O O . ALA A 1 109 ? -7.970 -12.659 31.157 1.00 95.75 109 ALA A O 1
ATOM 790 N N . LYS A 1 110 ? -6.250 -11.252 30.852 1.00 96.56 110 LYS A N 1
ATOM 791 C CA . LYS A 1 110 ? -5.821 -11.230 32.262 1.00 96.56 110 LYS A CA 1
ATOM 792 C C . LYS A 1 110 ? -6.618 -10.242 33.117 1.00 96.56 110 LYS A C 1
ATOM 794 O O . LYS A 1 110 ? -6.791 -10.478 34.310 1.00 96.56 110 LYS A O 1
ATOM 799 N N . ARG A 1 111 ? -7.034 -9.105 32.550 1.00 94.88 111 ARG A N 1
ATOM 800 C CA . ARG A 1 111 ? -7.679 -7.982 33.252 1.00 94.88 111 ARG A CA 1
ATOM 801 C C . ARG A 1 111 ? -8.830 -7.414 32.411 1.00 94.88 111 ARG A C 1
ATOM 803 O O . ARG A 1 111 ? -8.677 -6.365 31.784 1.00 94.88 111 ARG A O 1
ATOM 810 N N . PRO A 1 112 ? -10.001 -8.067 32.423 1.00 93.00 112 PRO A N 1
ATOM 811 C CA . PRO A 1 112 ? -11.071 -7.772 31.473 1.00 93.00 112 PRO A CA 1
ATOM 812 C C . PRO A 1 112 ? -11.824 -6.456 31.715 1.00 93.00 112 PRO A C 1
ATOM 814 O O . PRO A 1 112 ? -12.590 -6.052 30.846 1.00 93.00 112 PRO A O 1
ATOM 817 N N . THR A 1 113 ? -11.626 -5.793 32.856 1.00 93.50 113 THR A N 1
ATOM 818 C CA . THR A 1 113 ? -12.277 -4.520 33.224 1.00 93.50 113 THR A CA 1
ATOM 819 C C . THR A 1 113 ? -11.395 -3.291 32.975 1.00 93.50 113 THR A C 1
ATOM 821 O O . THR A 1 113 ? -11.803 -2.161 33.239 1.00 93.50 113 THR A O 1
ATOM 824 N N . LEU A 1 114 ? -10.169 -3.480 32.473 1.00 94.12 114 LEU A N 1
ATOM 825 C CA . LEU A 1 114 ? -9.214 -2.394 32.275 1.00 94.12 114 LEU A CA 1
ATOM 826 C C . LEU A 1 114 ? -9.511 -1.617 30.978 1.00 94.12 114 LEU A C 1
ATOM 828 O O . LEU A 1 114 ? -9.098 -2.029 29.896 1.00 94.12 114 LEU A O 1
ATOM 832 N N . SER A 1 115 ? -10.180 -0.464 31.097 1.00 94.69 115 SER A N 1
ATOM 833 C CA . SER A 1 115 ? -10.596 0.389 29.962 1.00 94.69 115 SER A CA 1
ATOM 834 C C . SER A 1 115 ? -9.445 0.767 29.015 1.00 94.69 115 SER A C 1
ATOM 836 O O . SER A 1 115 ? -9.599 0.741 27.794 1.00 94.69 115 SER A O 1
ATOM 838 N N . SER A 1 116 ? -8.251 1.055 29.551 1.00 95.88 116 SER A N 1
ATOM 839 C CA . SER A 1 116 ? -7.103 1.506 28.748 1.00 95.88 116 SER A CA 1
ATOM 840 C C . SER A 1 116 ? -6.649 0.487 27.699 1.00 95.88 116 SER A C 1
ATOM 842 O O . SER A 1 116 ? -6.262 0.882 26.599 1.00 95.88 116 SER A O 1
ATOM 844 N N . SER A 1 117 ? -6.738 -0.813 27.996 1.00 95.88 117 SER A N 1
ATOM 845 C CA . SER A 1 117 ? -6.376 -1.875 27.051 1.00 95.88 117 SER A CA 1
ATOM 846 C C . SER A 1 117 ? -7.354 -1.959 25.882 1.00 95.88 117 SER A C 1
ATOM 848 O O . SER A 1 117 ? -6.919 -2.068 24.737 1.00 95.88 117 SER A O 1
ATOM 850 N N . TYR A 1 118 ? -8.659 -1.824 26.141 1.00 96.88 118 TYR A N 1
ATOM 851 C CA . TYR A 1 118 ? -9.660 -1.781 25.074 1.00 96.88 118 TYR A CA 1
ATOM 852 C C . TYR A 1 118 ? -9.534 -0.514 24.236 1.00 96.88 118 TYR A C 1
ATOM 854 O O . TYR A 1 118 ? -9.568 -0.605 23.014 1.00 96.88 118 TYR A O 1
ATOM 862 N N . LYS A 1 119 ? -9.313 0.655 24.854 1.00 97.00 119 LYS A N 1
ATOM 863 C CA . LYS A 1 119 ? -9.085 1.903 24.107 1.00 97.00 119 LYS A CA 1
ATOM 864 C C . LYS A 1 119 ? -7.881 1.786 23.166 1.00 97.00 119 LYS A C 1
ATOM 866 O O . LYS A 1 119 ? -8.006 2.129 21.993 1.00 97.00 119 LYS A O 1
ATOM 871 N N . ARG A 1 120 ? -6.756 1.219 23.632 1.0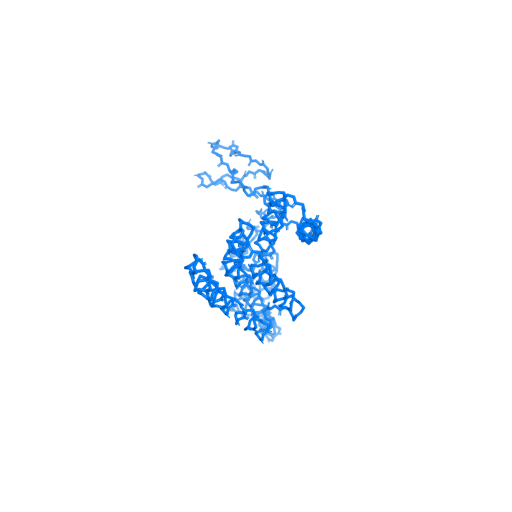0 97.44 120 ARG A N 1
ATOM 872 C CA . ARG A 1 120 ? -5.573 0.964 22.784 1.00 97.44 120 ARG A CA 1
ATOM 873 C C . ARG A 1 120 ? -5.896 0.008 21.628 1.00 97.44 120 ARG A C 1
ATOM 875 O O . ARG A 1 120 ? -5.568 0.329 20.488 1.00 97.44 120 ARG A O 1
ATOM 882 N N . ALA A 1 121 ? -6.577 -1.110 21.894 1.00 97.62 121 ALA A N 1
ATOM 883 C CA . ALA A 1 121 ? -6.985 -2.070 20.862 1.00 97.62 121 ALA A CA 1
ATOM 884 C C . ALA A 1 121 ? -7.915 -1.439 19.809 1.00 97.62 121 ALA A C 1
ATOM 886 O O . ALA A 1 121 ? -7.732 -1.628 18.605 1.00 97.62 121 ALA A O 1
ATOM 887 N N . VAL A 1 122 ? -8.880 -0.632 20.254 1.00 97.62 122 VAL A N 1
ATOM 888 C CA . VAL A 1 122 ? -9.817 0.099 19.393 1.00 97.62 122 VAL A CA 1
ATOM 889 C C . VAL A 1 122 ? -9.095 1.129 18.534 1.00 97.62 122 VAL A C 1
ATOM 891 O O . VAL A 1 122 ? -9.384 1.231 17.343 1.00 97.62 122 VAL A O 1
ATOM 894 N N . ASP A 1 123 ? -8.142 1.871 19.096 1.00 96.88 123 ASP A N 1
ATOM 895 C CA . ASP A 1 123 ? -7.352 2.840 18.338 1.00 96.88 123 ASP A CA 1
ATOM 896 C C . ASP A 1 123 ? -6.497 2.160 17.259 1.00 96.88 123 ASP A C 1
ATOM 898 O O . ASP A 1 123 ? -6.444 2.670 16.138 1.00 96.88 123 ASP A O 1
ATOM 902 N N . ILE A 1 124 ? -5.887 1.004 17.556 1.00 96.38 124 ILE A N 1
ATOM 903 C CA . ILE A 1 124 ? -5.165 0.180 16.567 1.00 96.38 124 ILE A CA 1
ATOM 904 C C . ILE A 1 124 ? -6.120 -0.266 15.449 1.00 96.38 124 ILE A C 1
ATOM 906 O O . ILE A 1 124 ? -5.868 0.001 14.272 1.00 96.38 124 ILE A O 1
ATOM 910 N N . CYS A 1 125 ? -7.263 -0.864 15.799 1.00 96.50 125 CYS A N 1
ATOM 911 C CA . CYS A 1 125 ? -8.253 -1.318 14.816 1.00 96.50 125 CYS A CA 1
ATOM 912 C C . CYS A 1 125 ? -8.786 -0.156 13.960 1.00 96.50 125 CYS A C 1
ATOM 914 O O . CYS A 1 125 ? -8.975 -0.299 12.752 1.00 96.50 125 CYS A O 1
ATOM 916 N N . ARG A 1 126 ? -8.982 1.028 14.557 1.00 94.94 126 ARG A N 1
ATOM 917 C CA . ARG A 1 126 ? -9.436 2.232 13.850 1.00 94.94 126 ARG A CA 1
ATOM 918 C C . ARG A 1 126 ? -8.400 2.729 12.843 1.00 94.94 126 ARG A C 1
ATOM 920 O O . ARG A 1 126 ? -8.802 3.135 11.755 1.00 94.94 126 ARG A O 1
ATOM 927 N N . ARG A 1 127 ? -7.102 2.710 13.180 1.00 90.94 127 ARG A N 1
ATOM 928 C CA . ARG A 1 127 ? -6.017 3.086 12.248 1.00 90.94 127 ARG A CA 1
ATOM 929 C C . ARG A 1 127 ? -5.959 2.157 11.038 1.00 90.94 127 ARG A C 1
ATOM 931 O O . ARG A 1 127 ? -5.773 2.640 9.928 1.00 90.94 127 ARG A O 1
ATOM 938 N N . ARG A 1 128 ? -6.206 0.864 11.253 1.00 90.31 128 ARG A N 1
ATOM 939 C CA . ARG A 1 128 ? -6.254 -0.171 10.206 1.00 90.31 128 ARG A CA 1
ATOM 940 C C . ARG A 1 128 ? -7.551 -0.182 9.387 1.00 90.31 128 ARG A C 1
ATOM 942 O O . ARG A 1 128 ? -7.668 -0.943 8.436 1.00 90.31 128 ARG A O 1
ATOM 949 N N . GLY A 1 129 ? -8.548 0.631 9.752 1.00 90.00 129 GLY A N 1
ATOM 950 C CA . GLY A 1 129 ? -9.869 0.616 9.111 1.00 90.00 129 GLY A CA 1
ATOM 951 C C . GLY A 1 129 ? -10.704 -0.638 9.416 1.00 90.00 129 GLY A C 1
ATOM 952 O O . GLY A 1 129 ? -11.715 -0.882 8.756 1.00 90.00 129 GLY A O 1
ATOM 953 N N . GLU A 1 130 ? -10.316 -1.424 10.423 1.00 94.38 130 GLU A N 1
ATOM 954 C CA . GLU A 1 130 ? -11.008 -2.632 10.886 1.00 94.38 130 GLU A CA 1
ATOM 955 C C . GLU A 1 130 ? -12.122 -2.261 11.883 1.00 94.38 130 GLU A C 1
ATOM 957 O O . GLU A 1 130 ? -12.095 -2.628 13.062 1.00 94.38 130 GLU A O 1
ATOM 962 N N . TYR A 1 131 ? -13.114 -1.487 11.429 1.00 95.94 131 TYR A N 1
ATOM 963 C CA . TYR A 1 131 ? -14.162 -0.956 12.312 1.00 95.94 131 TYR A CA 1
ATOM 964 C C . TYR A 1 131 ? -15.040 -2.047 12.933 1.00 95.94 131 TYR A C 1
ATOM 966 O O . TYR A 1 131 ? -15.475 -1.888 14.069 1.00 95.94 131 TYR A O 1
ATOM 974 N N . ASP A 1 132 ? -15.254 -3.164 12.235 1.00 96.44 132 ASP A N 1
ATOM 975 C CA . ASP A 1 132 ? -15.999 -4.314 12.762 1.00 96.44 132 ASP A CA 1
ATOM 976 C C . ASP A 1 132 ? -15.349 -4.881 14.031 1.00 96.44 132 ASP A C 1
ATOM 978 O O . ASP A 1 132 ? -16.006 -5.067 15.057 1.00 96.44 132 ASP A O 1
ATOM 982 N N . ARG A 1 133 ? -14.029 -5.091 13.993 1.00 96.38 133 ARG A N 1
ATOM 983 C CA . ARG A 1 133 ? -13.275 -5.600 15.141 1.00 96.38 133 ARG A CA 1
ATOM 984 C C . ARG A 1 133 ? -13.206 -4.565 16.265 1.00 96.38 133 ARG A C 1
ATOM 986 O O . ARG A 1 133 ? -13.353 -4.918 17.432 1.00 96.38 133 ARG A O 1
ATOM 993 N N . ALA A 1 134 ? -13.057 -3.285 15.914 1.00 97.62 134 ALA A N 1
ATOM 994 C CA . ALA A 1 134 ? -13.082 -2.182 16.874 1.00 97.62 134 ALA A CA 1
ATOM 995 C C . ALA A 1 134 ? -14.408 -2.122 17.657 1.00 97.62 134 ALA A C 1
ATOM 997 O O . ALA A 1 134 ? -14.389 -1.970 18.876 1.00 97.62 134 ALA A O 1
ATOM 998 N N . VAL A 1 135 ? -15.548 -2.273 16.972 1.00 98.00 135 VAL A N 1
ATOM 999 C CA . VAL A 1 135 ? -16.879 -2.344 17.600 1.00 98.00 135 VAL A CA 1
ATOM 1000 C C . VAL A 1 135 ? -16.944 -3.510 18.587 1.00 98.00 135 VAL A C 1
ATOM 1002 O O . VAL A 1 135 ? -17.341 -3.300 19.731 1.00 98.00 135 VAL A O 1
ATOM 1005 N N . GLY A 1 136 ? -16.464 -4.693 18.190 1.00 97.38 136 GLY A N 1
ATOM 1006 C CA . GLY A 1 136 ? -16.450 -5.878 19.052 1.00 97.38 136 GLY A CA 1
ATOM 1007 C C . GLY A 1 136 ? -15.664 -5.690 20.356 1.00 97.38 136 GLY A C 1
ATOM 1008 O O . GLY A 1 136 ? -16.120 -6.130 21.409 1.00 97.38 136 GLY A O 1
ATOM 1009 N N . TYR A 1 137 ? -14.523 -4.990 20.326 1.00 97.88 137 TYR A N 1
ATOM 1010 C CA . TYR A 1 137 ? -13.773 -4.674 21.550 1.00 97.88 137 TYR A CA 1
ATOM 1011 C C . TYR A 1 137 ? -14.554 -3.758 22.498 1.00 97.88 137 TYR A C 1
ATOM 1013 O O . TYR A 1 137 ? -14.563 -3.993 23.705 1.00 97.88 137 TYR A O 1
ATOM 1021 N N . VAL A 1 138 ? -15.212 -2.719 21.975 1.00 97.75 138 VAL A N 1
ATOM 1022 C CA . VAL A 1 138 ? -15.992 -1.794 22.812 1.00 97.75 138 VAL A CA 1
ATOM 1023 C C . VAL A 1 138 ? -17.211 -2.492 23.415 1.00 97.75 138 VAL A C 1
ATOM 1025 O O . VAL A 1 138 ? -17.470 -2.332 24.605 1.00 97.75 138 VAL A O 1
ATOM 1028 N N . GLU A 1 139 ? -17.925 -3.299 22.628 1.00 97.25 139 GLU A N 1
ATOM 1029 C CA . GLU A 1 139 ? -19.075 -4.075 23.110 1.00 97.25 139 GLU A CA 1
ATOM 1030 C C . GLU A 1 139 ? -18.651 -5.068 24.199 1.00 97.25 139 GLU A C 1
ATOM 1032 O O . GLU A 1 139 ? -19.234 -5.073 25.281 1.00 97.25 139 GLU A O 1
ATOM 1037 N N . GLN A 1 140 ? -17.557 -5.807 23.983 1.00 96.75 140 GLN A N 1
ATOM 1038 C CA . GLN A 1 140 ? -17.005 -6.721 24.986 1.00 96.75 140 GLN A CA 1
ATOM 1039 C C . GLN A 1 140 ? -16.607 -6.007 26.290 1.00 96.75 140 GLN A C 1
ATOM 1041 O O . GLN A 1 140 ? -16.715 -6.590 27.371 1.00 96.75 140 GLN A O 1
ATOM 1046 N N . TYR A 1 141 ? -16.119 -4.768 26.211 1.00 97.25 141 TYR A N 1
ATOM 1047 C CA . TYR A 1 141 ? -15.806 -3.979 27.398 1.00 97.25 141 TYR A CA 1
ATOM 1048 C C . TYR A 1 141 ? -17.071 -3.587 28.170 1.00 97.25 141 TYR A C 1
ATOM 1050 O O . TYR A 1 141 ? -17.144 -3.845 29.372 1.00 97.25 141 TYR A O 1
ATOM 1058 N N . LEU A 1 142 ? -18.065 -3.013 27.485 1.00 96.44 142 LEU A N 1
ATOM 1059 C CA . LEU A 1 142 ? -19.325 -2.561 28.090 1.00 96.44 142 LEU A CA 1
ATOM 1060 C C . LEU A 1 142 ? -20.108 -3.724 28.718 1.00 96.44 142 LEU A C 1
ATOM 1062 O O . LEU A 1 142 ? -20.652 -3.582 29.809 1.00 96.44 142 LEU A O 1
ATOM 1066 N N . GLU A 1 143 ? -20.076 -4.914 28.110 1.00 95.94 143 GLU A N 1
ATOM 1067 C CA . GLU A 1 143 ? -20.670 -6.130 28.688 1.00 95.94 143 GLU A CA 1
ATOM 1068 C C . GLU A 1 143 ? -20.075 -6.509 30.055 1.00 95.94 143 GLU A C 1
ATOM 1070 O O . GLU A 1 143 ? -20.759 -7.103 30.889 1.00 95.94 143 GLU A O 1
ATOM 1075 N N . ARG A 1 144 ? -18.794 -6.200 30.292 1.00 93.38 144 ARG A N 1
ATOM 1076 C CA . ARG A 1 144 ? -18.061 -6.624 31.496 1.00 93.38 144 ARG A CA 1
ATOM 1077 C C . ARG A 1 144 ? -17.935 -5.531 32.549 1.00 93.38 144 ARG A C 1
ATOM 1079 O O . ARG A 1 144 ? -17.949 -5.838 33.738 1.00 93.38 144 ARG A O 1
ATOM 1086 N N . ALA A 1 145 ? -17.737 -4.288 32.124 1.00 91.38 145 ALA A N 1
ATOM 1087 C CA . ALA A 1 145 ? -17.572 -3.138 33.007 1.00 91.38 145 ALA A CA 1
ATOM 1088 C C . ALA A 1 145 ? -18.913 -2.483 33.380 1.00 91.38 145 ALA A C 1
ATOM 1090 O O . ALA A 1 145 ? -18.994 -1.854 34.434 1.00 91.38 145 ALA A O 1
ATOM 1091 N N . GLY A 1 146 ? -19.954 -2.669 32.560 1.00 91.19 146 GLY A N 1
ATOM 1092 C CA . GLY A 1 146 ? -21.238 -1.989 32.694 1.00 91.19 146 GLY A CA 1
ATOM 1093 C C . GLY A 1 146 ? -21.257 -0.655 31.946 1.00 91.19 146 GLY A C 1
ATOM 1094 O O . GLY A 1 146 ? -20.739 -0.547 30.836 1.00 91.19 146 GLY A O 1
ATOM 1095 N N . GLU A 1 147 ? -21.876 0.355 32.556 1.00 91.38 147 GLU A N 1
ATOM 1096 C CA . GLU A 1 147 ? -22.073 1.677 31.954 1.00 91.38 147 GLU A CA 1
ATOM 1097 C C . GLU A 1 147 ? -20.771 2.503 31.968 1.00 91.38 147 GLU A C 1
ATOM 1099 O O . GLU A 1 147 ? -20.249 2.862 33.025 1.00 91.38 147 GLU A O 1
ATOM 1104 N N . ASP A 1 148 ? -20.259 2.828 30.777 1.00 94.75 148 ASP A N 1
ATOM 1105 C CA . ASP A 1 148 ? -19.175 3.792 30.551 1.00 94.75 148 ASP A CA 1
ATOM 1106 C C . ASP A 1 148 ? -19.575 4.712 29.388 1.00 94.75 148 ASP A C 1
ATOM 1108 O O . ASP A 1 148 ? -19.495 4.345 28.211 1.00 94.75 148 ASP A O 1
ATOM 1112 N N . GLU A 1 149 ? -20.002 5.930 29.727 1.00 95.94 149 GLU A N 1
ATOM 1113 C CA . GLU A 1 149 ? -20.523 6.916 28.775 1.00 95.94 149 GLU A CA 1
ATOM 1114 C C . GLU A 1 149 ? -19.504 7.274 27.674 1.00 95.94 149 GLU A C 1
ATOM 1116 O O . GLU A 1 149 ? -19.870 7.568 26.531 1.00 95.94 149 GLU A O 1
ATOM 1121 N N . GLU A 1 150 ? -18.202 7.246 27.977 1.00 96.12 150 GLU A N 1
ATOM 1122 C CA . GLU A 1 150 ? -17.171 7.539 26.982 1.00 96.12 150 GLU A CA 1
ATOM 1123 C C . GLU A 1 150 ? -17.097 6.426 25.931 1.00 96.12 150 GLU A C 1
ATOM 1125 O O . GLU A 1 150 ? -17.032 6.699 24.725 1.00 96.12 150 GLU A O 1
ATOM 1130 N N . MET A 1 151 ? -17.148 5.173 26.381 1.00 95.69 151 MET A N 1
ATOM 1131 C CA . MET A 1 151 ? -17.100 3.997 25.514 1.00 95.69 151 MET A CA 1
ATOM 1132 C C . MET A 1 151 ? -18.393 3.828 24.710 1.00 95.69 151 MET A C 1
ATOM 1134 O O . MET A 1 151 ? -18.327 3.465 23.536 1.00 95.69 151 MET A O 1
ATOM 1138 N N . GLU A 1 152 ? -19.553 4.191 25.255 1.00 97.00 152 GLU A N 1
ATOM 1139 C CA . GLU A 1 152 ? -20.818 4.228 24.506 1.00 97.00 152 GLU A CA 1
ATOM 1140 C C . GLU A 1 152 ? -20.787 5.244 23.355 1.00 97.00 152 GLU A C 1
ATOM 1142 O O . GLU A 1 152 ? -21.121 4.918 22.210 1.00 97.00 152 GLU A O 1
ATOM 1147 N N . ARG A 1 153 ? -20.304 6.467 23.612 1.00 96.62 153 ARG A N 1
ATOM 1148 C CA . ARG A 1 153 ? -20.128 7.486 22.559 1.00 96.62 153 ARG A CA 1
ATOM 1149 C C . ARG A 1 153 ? -19.131 7.026 21.493 1.00 96.62 153 ARG A C 1
ATOM 1151 O O . ARG A 1 153 ? -19.301 7.321 20.304 1.00 96.62 153 ARG A O 1
ATOM 1158 N N . LEU A 1 154 ? -18.077 6.316 21.899 1.00 96.19 154 LEU A N 1
ATOM 1159 C CA . LEU A 1 154 ? -17.100 5.736 20.980 1.00 96.19 154 LEU A CA 1
ATOM 1160 C C . LEU A 1 154 ? -17.725 4.630 20.118 1.00 96.19 154 LEU A C 1
ATOM 1162 O O . LEU A 1 154 ? -17.504 4.620 18.904 1.00 96.19 154 LEU A O 1
ATOM 1166 N N . LEU A 1 155 ? -18.543 3.755 20.709 1.00 97.44 155 LEU A N 1
ATOM 1167 C CA . LEU A 1 155 ? -19.280 2.701 20.010 1.00 97.44 155 LEU A CA 1
ATOM 1168 C C . LEU A 1 155 ? -20.194 3.278 18.930 1.00 97.44 155 LEU A C 1
ATOM 1170 O O . LEU A 1 155 ? -20.177 2.814 17.789 1.00 97.44 155 LEU A O 1
ATOM 1174 N N . GLU A 1 156 ? -20.962 4.316 19.261 1.00 96.25 156 GLU A N 1
ATOM 1175 C CA . GLU A 1 156 ? -21.854 4.964 18.301 1.00 96.25 156 GLU A CA 1
ATOM 1176 C C . GLU A 1 156 ? -21.065 5.552 17.123 1.00 96.25 156 GLU A C 1
ATOM 1178 O O . GLU A 1 156 ? -21.428 5.366 15.956 1.00 96.25 156 GLU A O 1
ATOM 1183 N N . ARG A 1 157 ? -19.929 6.202 17.406 1.00 95.69 157 ARG A N 1
ATOM 1184 C CA . ARG A 1 157 ? -19.031 6.732 16.372 1.00 95.69 157 ARG A CA 1
ATOM 1185 C C . ARG A 1 157 ? -18.488 5.623 15.467 1.00 95.69 157 ARG A C 1
ATOM 1187 O O . ARG A 1 157 ? -18.503 5.786 14.248 1.00 95.69 157 ARG A O 1
ATOM 1194 N N . LEU A 1 158 ? -18.034 4.505 16.035 1.00 96.00 158 LEU A N 1
ATOM 1195 C CA . LEU A 1 158 ? -17.520 3.363 15.269 1.00 96.00 158 LEU A CA 1
ATOM 1196 C C . LEU A 1 158 ? -18.611 2.709 14.414 1.00 96.00 158 LEU A C 1
ATOM 1198 O O . LEU A 1 158 ? -18.365 2.418 13.247 1.00 96.00 158 LEU A O 1
ATOM 1202 N N . LYS A 1 159 ? -19.835 2.557 14.934 1.00 95.19 159 LYS A N 1
ATOM 1203 C CA . LYS A 1 159 ? -20.982 2.031 14.171 1.00 95.19 159 LYS A CA 1
ATOM 1204 C C . LYS A 1 159 ? -21.337 2.920 12.978 1.00 95.19 159 LYS A C 1
ATOM 1206 O O . LYS A 1 159 ? -21.637 2.402 11.901 1.00 95.19 159 LYS A O 1
ATOM 1211 N N . ARG A 1 160 ? -21.252 4.249 13.125 1.00 90.75 160 ARG A N 1
ATOM 1212 C CA . ARG A 1 160 ? -21.424 5.191 12.001 1.00 90.75 160 ARG A CA 1
ATOM 1213 C C . ARG A 1 160 ? -20.342 4.997 10.930 1.00 90.75 160 ARG A C 1
ATOM 1215 O O . ARG A 1 160 ? -20.684 4.906 9.754 1.00 90.75 160 ARG A O 1
ATOM 1222 N N . LEU A 1 161 ? -19.070 4.873 11.322 1.00 90.69 161 LEU A N 1
ATOM 1223 C CA . LEU A 1 161 ? -17.954 4.618 10.393 1.00 90.69 161 LEU A CA 1
ATOM 1224 C C . LEU A 1 161 ? -18.093 3.267 9.676 1.00 90.69 161 LEU A C 1
ATOM 1226 O O . LEU A 1 161 ? -17.944 3.186 8.459 1.00 90.69 161 LEU A O 1
ATOM 1230 N N . LEU A 1 162 ? -18.457 2.218 10.411 1.00 92.44 162 LEU A N 1
ATOM 1231 C CA . LEU A 1 162 ? -18.696 0.892 9.852 1.00 92.44 162 LEU A CA 1
ATOM 1232 C C . LEU A 1 162 ? -19.834 0.903 8.822 1.00 92.44 162 LEU A C 1
ATOM 1234 O O . LEU A 1 162 ? -19.722 0.303 7.753 1.00 92.44 162 LEU A O 1
ATOM 1238 N N . ARG A 1 163 ? -20.931 1.613 9.115 1.00 87.38 163 ARG A N 1
ATOM 1239 C CA . ARG A 1 163 ? -22.052 1.774 8.181 1.00 87.38 163 ARG A CA 1
ATOM 1240 C C . ARG A 1 163 ? -21.615 2.475 6.894 1.00 87.38 163 ARG A C 1
ATOM 1242 O O . ARG A 1 163 ? -22.005 2.033 5.814 1.00 87.38 163 ARG A O 1
ATOM 1249 N N . GLN A 1 164 ? -20.792 3.519 7.002 1.00 84.75 164 GLN A N 1
ATOM 1250 C CA . GLN A 1 164 ? -20.228 4.226 5.846 1.00 84.75 164 GLN A CA 1
ATOM 1251 C C . GLN A 1 164 ? -19.367 3.293 4.987 1.00 84.75 164 GLN A C 1
ATOM 1253 O O . GLN A 1 164 ? -19.549 3.253 3.771 1.00 84.75 164 GLN A O 1
ATOM 1258 N N . GLN A 1 165 ? -18.499 2.498 5.621 1.00 84.81 165 GLN A N 1
ATOM 1259 C CA . GLN A 1 165 ? -17.627 1.536 4.944 1.00 84.81 165 GLN A CA 1
ATOM 1260 C C . GLN A 1 165 ? -18.427 0.439 4.224 1.00 84.81 165 GLN A C 1
ATOM 1262 O O . GLN A 1 165 ? -18.198 0.193 3.043 1.00 84.81 165 GLN A O 1
ATOM 1267 N N . ARG A 1 166 ? -19.394 -0.198 4.901 1.00 85.62 166 ARG A N 1
ATOM 1268 C CA . ARG A 1 166 ? -20.163 -1.332 4.347 1.00 85.62 166 ARG A CA 1
ATOM 1269 C C . ARG A 1 166 ? -21.082 -0.946 3.198 1.00 85.62 166 ARG A C 1
ATOM 1271 O O . ARG A 1 166 ? -21.197 -1.682 2.226 1.00 85.62 166 ARG A O 1
ATOM 1278 N N . LEU A 1 167 ? -21.774 0.181 3.327 1.00 83.12 167 LEU A N 1
ATOM 1279 C CA . LEU A 1 167 ? -22.733 0.627 2.317 1.00 83.12 167 LEU A CA 1
ATOM 1280 C C . LEU A 1 167 ? -22.062 1.456 1.208 1.00 83.12 167 LEU A C 1
ATOM 1282 O O . LEU A 1 167 ? -22.736 1.841 0.255 1.00 83.12 167 LEU A O 1
ATOM 1286 N N . GLY A 1 168 ? -20.761 1.758 1.328 1.00 79.12 168 GLY A N 1
ATOM 1287 C CA . GLY A 1 168 ? -20.043 2.632 0.397 1.00 79.12 168 GLY A CA 1
ATOM 1288 C C . GLY A 1 168 ? -20.670 4.026 0.305 1.00 79.12 168 GLY A C 1
ATOM 1289 O O . GLY A 1 168 ? -20.676 4.638 -0.765 1.00 79.12 168 GLY A O 1
ATOM 1290 N N . VAL A 1 169 ? -21.268 4.493 1.407 1.00 84.19 169 VAL A N 1
ATOM 1291 C CA . VAL A 1 169 ? -22.041 5.739 1.439 1.00 84.19 169 VAL A CA 1
ATOM 1292 C C . VAL A 1 169 ? -21.082 6.906 1.280 1.00 84.19 169 VAL A C 1
ATOM 1294 O O . VAL A 1 169 ? -20.136 7.053 2.055 1.00 84.19 169 VAL A O 1
ATOM 1297 N N . LYS A 1 170 ? -21.330 7.769 0.297 1.00 82.38 170 LYS A N 1
ATOM 1298 C CA . LYS A 1 170 ? -20.548 8.994 0.117 1.00 82.38 170 LYS A CA 1
ATOM 1299 C C . LYS A 1 170 ? -21.181 10.099 0.961 1.00 82.38 170 LYS A C 1
ATOM 1301 O O . LYS A 1 170 ? -22.328 10.484 0.722 1.00 82.38 170 LYS A O 1
ATOM 1306 N N . ILE A 1 171 ? -20.447 10.618 1.944 1.00 83.38 171 ILE A N 1
ATOM 1307 C CA . ILE A 1 171 ? -20.889 11.788 2.713 1.00 83.38 171 ILE A CA 1
ATOM 1308 C C . ILE A 1 171 ? -20.527 13.048 1.940 1.00 83.38 171 ILE A C 1
ATOM 1310 O O . ILE A 1 171 ? -19.377 13.248 1.549 1.00 83.38 171 ILE A O 1
ATOM 1314 N N . CYS A 1 172 ? -21.511 13.916 1.727 1.00 84.19 172 CYS A N 1
ATOM 1315 C CA . CYS A 1 172 ? -21.253 15.207 1.116 1.00 84.19 172 CYS A CA 1
ATOM 1316 C C . CYS A 1 172 ? -20.388 16.080 2.044 1.00 84.19 172 CYS A C 1
ATOM 1318 O O . CYS A 1 172 ? -20.804 16.338 3.171 1.00 84.19 172 CYS A O 1
ATOM 1320 N N . PRO A 1 173 ? -19.243 16.620 1.588 1.00 80.94 173 PRO A N 1
ATOM 1321 C CA . PRO A 1 173 ? -18.374 17.448 2.432 1.00 80.94 173 PRO A CA 1
ATOM 1322 C C . PRO A 1 173 ? -18.981 18.812 2.792 1.00 80.94 173 PRO A C 1
ATOM 1324 O O . PRO A 1 173 ? -18.424 19.536 3.607 1.00 80.94 173 PRO A O 1
ATOM 1327 N N . GLU A 1 174 ? -20.088 19.191 2.152 1.00 89.94 174 GLU A N 1
ATOM 1328 C CA . GLU A 1 174 ? -20.683 20.523 2.267 1.00 89.94 174 GLU A CA 1
ATOM 1329 C C . GLU A 1 174 ? -21.944 20.525 3.135 1.00 89.94 174 GLU A C 1
ATOM 1331 O O . GLU A 1 174 ? -22.108 21.399 3.977 1.00 89.94 174 GLU A O 1
ATOM 1336 N N . CYS A 1 175 ? -22.818 19.525 2.966 1.00 92.50 175 CYS A N 1
ATOM 1337 C CA . CYS A 1 175 ? -24.066 19.404 3.729 1.00 92.50 175 CYS A CA 1
ATOM 1338 C C . CYS A 1 175 ? -24.143 18.152 4.615 1.00 92.50 175 CYS A C 1
ATOM 1340 O O . CYS A 1 175 ? -25.169 17.930 5.248 1.00 92.50 175 CYS A O 1
ATOM 1342 N N . ALA A 1 176 ? -23.097 17.317 4.639 1.00 88.50 176 ALA A N 1
ATOM 1343 C CA . ALA A 1 176 ? -23.041 16.052 5.378 1.00 88.50 176 ALA A CA 1
ATOM 1344 C C . ALA A 1 176 ? -24.130 15.018 5.016 1.00 88.50 176 ALA A C 1
ATOM 1346 O O . ALA A 1 176 ? -24.281 14.018 5.714 1.00 88.50 176 ALA A O 1
ATOM 1347 N N . ALA A 1 177 ? -24.857 15.213 3.909 1.00 92.12 177 ALA A N 1
ATOM 1348 C CA . ALA A 1 177 ? -25.850 14.254 3.437 1.00 92.12 177 ALA A CA 1
ATOM 1349 C C . ALA A 1 177 ? -25.203 12.914 3.056 1.00 92.12 177 ALA A C 1
ATOM 1351 O O . ALA A 1 177 ? -24.169 12.885 2.379 1.00 92.12 177 ALA A O 1
ATOM 1352 N N . GLU A 1 178 ? -25.842 11.815 3.452 1.00 89.31 178 GLU A N 1
ATOM 1353 C CA . GLU A 1 178 ? -25.493 10.450 3.059 1.00 89.31 178 GLU A CA 1
ATOM 1354 C C . GLU A 1 178 ? -26.010 10.159 1.644 1.00 89.31 178 GLU A C 1
ATOM 1356 O O . GLU A 1 178 ? -27.197 10.320 1.364 1.00 89.31 178 GLU A O 1
ATOM 1361 N N . ASN A 1 179 ? -25.127 9.731 0.739 1.00 89.00 179 ASN A N 1
ATOM 1362 C CA . ASN A 1 179 ? -25.482 9.419 -0.643 1.00 89.00 179 ASN A CA 1
ATOM 1363 C C . ASN A 1 179 ? -25.164 7.959 -0.983 1.00 89.00 179 ASN A C 1
ATOM 1365 O O . ASN A 1 179 ? -24.131 7.446 -0.544 1.00 89.00 179 ASN A O 1
ATOM 1369 N N . PRO A 1 180 ? -26.007 7.290 -1.791 1.00 86.31 180 PRO A N 1
ATOM 1370 C CA . PRO A 1 180 ? -25.806 5.892 -2.152 1.00 86.31 180 PRO A CA 1
ATOM 1371 C C . PRO A 1 180 ? -24.483 5.679 -2.910 1.00 86.31 180 PRO A C 1
ATOM 1373 O O . PRO A 1 180 ? -23.970 6.616 -3.541 1.00 86.31 180 PRO A O 1
ATOM 1376 N N . PRO A 1 181 ? -23.931 4.453 -2.887 1.00 81.69 181 PRO A N 1
ATOM 1377 C CA . PRO A 1 181 ? -22.718 4.129 -3.628 1.00 81.69 181 PRO A CA 1
ATOM 1378 C C . PRO A 1 181 ? -22.913 4.411 -5.126 1.00 81.69 181 PRO A C 1
ATOM 1380 O O . PRO A 1 181 ? -23.991 4.210 -5.680 1.00 81.69 181 PRO A O 1
ATOM 1383 N N . GLY A 1 182 ? -21.873 4.935 -5.778 1.00 78.31 182 GLY A N 1
ATOM 1384 C CA . GLY A 1 182 ? -21.916 5.325 -7.196 1.00 78.31 182 GLY A CA 1
ATOM 1385 C C . GLY A 1 182 ? -22.573 6.682 -7.491 1.00 78.31 182 GLY A C 1
ATOM 1386 O O . GLY A 1 182 ? -22.530 7.142 -8.628 1.00 78.31 182 GLY A O 1
ATOM 1387 N N . SER A 1 183 ? -23.130 7.376 -6.494 1.00 85.50 183 SER A N 1
ATOM 1388 C CA . SER A 1 183 ? -23.629 8.743 -6.686 1.00 85.50 183 SER A CA 1
ATOM 1389 C C . SER A 1 183 ? -22.498 9.704 -7.088 1.00 85.50 183 SER A C 1
ATOM 1391 O O . SER A 1 183 ? -21.493 9.864 -6.391 1.00 85.50 183 SER A O 1
ATOM 1393 N N . HIS A 1 184 ? -22.658 10.370 -8.235 1.00 85.94 184 HIS A N 1
ATOM 1394 C CA . HIS A 1 184 ? -21.715 11.397 -8.695 1.00 85.94 184 HIS A CA 1
ATOM 1395 C C . HIS A 1 184 ? -22.020 12.779 -8.116 1.00 85.94 184 HIS A C 1
ATOM 1397 O O . HIS A 1 184 ? -21.144 13.642 -8.102 1.00 85.94 184 HIS A O 1
ATOM 1403 N N . ARG A 1 185 ? -23.250 13.002 -7.645 1.00 90.56 185 ARG A N 1
ATOM 1404 C CA . ARG A 1 185 ? -23.727 14.261 -7.070 1.00 90.56 185 ARG A CA 1
ATOM 1405 C C . ARG A 1 185 ? -24.505 13.991 -5.791 1.00 90.56 185 ARG A C 1
ATOM 1407 O O . ARG A 1 185 ? -25.147 12.953 -5.665 1.00 90.56 185 ARG A O 1
ATOM 1414 N N . CYS A 1 186 ? -24.449 14.941 -4.870 1.00 92.38 186 CYS A N 1
ATOM 1415 C CA . CYS A 1 186 ? -25.218 14.918 -3.641 1.00 92.38 186 CYS A CA 1
ATOM 1416 C C . CYS A 1 186 ? -26.712 15.074 -3.946 1.00 92.38 186 CYS A C 1
ATOM 1418 O O . CYS A 1 186 ? -27.098 16.041 -4.598 1.00 92.38 186 CYS A O 1
ATOM 1420 N N . GLY A 1 187 ? -27.556 14.178 -3.434 1.00 94.06 187 GLY A N 1
ATOM 1421 C CA . GLY A 1 187 ? -29.010 14.250 -3.605 1.00 94.06 187 GLY A CA 1
ATOM 1422 C C . GLY A 1 187 ? -29.659 15.463 -2.928 1.00 94.06 187 GLY A C 1
ATOM 1423 O O . GLY A 1 187 ? -30.773 15.826 -3.285 1.00 94.06 187 GLY A O 1
ATOM 1424 N N . GLN A 1 188 ? -28.963 16.107 -1.980 1.00 96.31 188 GLN A N 1
ATOM 1425 C CA . GLN A 1 188 ? -29.496 17.230 -1.204 1.00 96.31 188 GLN A CA 1
ATOM 1426 C C . GLN A 1 188 ? -28.997 18.600 -1.687 1.00 96.31 188 GLN A C 1
ATOM 1428 O O . GLN A 1 188 ? -29.807 19.487 -1.933 1.00 96.31 188 GLN A O 1
ATOM 1433 N N . CYS A 1 189 ? -27.681 18.792 -1.847 1.00 94.94 189 CYS A N 1
ATOM 1434 C CA . CYS A 1 189 ? -27.107 20.078 -2.285 1.00 94.94 189 CYS A CA 1
ATOM 1435 C C . CYS A 1 189 ? -26.595 20.081 -3.736 1.00 94.94 189 CYS A C 1
ATOM 1437 O O . CYS A 1 189 ? -26.049 21.079 -4.194 1.00 94.94 189 CYS A O 1
ATOM 1439 N N . ASN A 1 190 ? -26.734 18.969 -4.468 1.00 93.81 190 ASN A N 1
ATOM 1440 C CA . ASN A 1 190 ? -26.303 18.808 -5.864 1.00 93.81 190 ASN A CA 1
ATOM 1441 C C . ASN A 1 190 ? -24.787 18.976 -6.135 1.00 93.81 190 ASN A C 1
ATOM 1443 O O . ASN A 1 190 ? -24.356 18.980 -7.294 1.00 93.81 190 ASN A O 1
ATOM 1447 N N . ARG A 1 191 ? -23.955 19.072 -5.088 1.00 89.31 191 ARG A N 1
ATOM 1448 C CA . ARG A 1 191 ? -22.486 19.121 -5.194 1.00 89.31 191 ARG A CA 1
ATOM 1449 C C . ARG A 1 191 ? -21.915 17.814 -5.743 1.00 89.31 191 ARG A C 1
ATOM 1451 O O . ARG A 1 191 ? -22.393 16.738 -5.397 1.00 89.31 191 ARG A O 1
ATOM 1458 N N . LEU A 1 192 ? -20.867 17.900 -6.564 1.00 86.88 192 LEU A N 1
ATOM 1459 C CA . LEU A 1 192 ? -20.163 16.732 -7.101 1.00 86.88 192 LEU A CA 1
ATOM 1460 C C . LEU A 1 192 ? -19.451 15.951 -5.978 1.00 86.88 192 LEU A C 1
ATOM 1462 O O . LEU A 1 192 ? -18.714 16.539 -5.188 1.00 86.88 192 LEU A O 1
ATOM 1466 N N . LEU A 1 193 ? -19.675 14.636 -5.924 1.00 80.12 193 LEU A N 1
ATOM 1467 C CA . LEU A 1 193 ? -19.096 13.708 -4.940 1.00 80.12 193 LEU A CA 1
ATOM 1468 C C . LEU A 1 193 ? -17.999 12.814 -5.527 1.00 80.12 193 LEU A C 1
ATOM 1470 O O . LEU A 1 193 ? -17.207 12.242 -4.782 1.00 80.12 193 LEU A O 1
ATOM 1474 N N . ALA A 1 194 ? -17.967 12.645 -6.851 1.00 60.62 194 ALA A N 1
ATOM 1475 C CA . ALA A 1 194 ? -16.994 11.777 -7.498 1.00 60.62 194 ALA A CA 1
ATOM 1476 C C . ALA A 1 194 ? -15.613 12.447 -7.541 1.00 60.62 194 ALA A C 1
ATOM 1478 O O . ALA A 1 194 ? -15.416 13.424 -8.263 1.00 60.62 194 ALA A O 1
ATOM 1479 N N . LEU A 1 195 ? -14.652 11.886 -6.805 1.00 56.91 195 LEU A N 1
ATOM 1480 C CA . LEU A 1 195 ? -13.249 11.982 -7.192 1.00 56.91 195 LEU A CA 1
ATOM 1481 C C . LEU A 1 195 ? -12.943 10.905 -8.254 1.00 56.91 195 LEU A C 1
ATOM 1483 O O . LEU A 1 195 ? -13.585 9.853 -8.254 1.00 56.91 195 LEU A O 1
ATOM 1487 N N . PRO A 1 196 ? -11.945 11.122 -9.132 1.00 51.19 196 PRO A N 1
ATOM 1488 C CA . PRO A 1 196 ? -11.509 10.183 -10.182 1.00 51.19 196 PRO A CA 1
ATOM 1489 C C . PRO A 1 196 ? -10.999 8.809 -9.682 1.00 51.19 196 PRO A C 1
ATOM 1491 O O . PRO A 1 196 ? -10.487 8.008 -10.460 1.00 51.19 196 PRO A O 1
ATOM 1494 N N . THR A 1 197 ? -11.144 8.508 -8.394 1.00 55.34 197 THR A N 1
ATOM 1495 C CA . THR A 1 197 ? -10.719 7.275 -7.726 1.00 55.34 197 THR A CA 1
ATOM 1496 C C . THR A 1 197 ? -11.601 6.059 -8.022 1.00 55.34 197 THR A C 1
ATOM 1498 O O . THR A 1 197 ? -11.155 4.942 -7.789 1.00 55.34 197 THR A O 1
ATOM 1501 N N . ASP A 1 198 ? -12.813 6.226 -8.567 1.00 59.19 198 ASP A N 1
ATOM 1502 C CA . ASP A 1 198 ? -13.730 5.094 -8.814 1.00 59.19 198 ASP A CA 1
ATOM 1503 C C . ASP A 1 198 ? -13.177 4.101 -9.875 1.00 59.19 198 ASP A C 1
ATOM 1505 O O . ASP A 1 198 ? -13.456 2.906 -9.810 1.00 59.19 198 ASP A O 1
ATOM 1509 N N . LEU A 1 199 ? -12.317 4.553 -10.801 1.00 57.84 199 LEU A N 1
ATOM 1510 C CA . LEU A 1 199 ? -11.642 3.685 -11.785 1.00 57.84 199 LEU A CA 1
ATOM 1511 C C . LEU A 1 199 ? -10.469 2.908 -11.154 1.00 57.84 199 LEU A C 1
ATOM 1513 O O . LEU A 1 199 ? -10.263 1.730 -11.439 1.00 57.84 199 LEU A O 1
ATOM 1517 N N . LEU A 1 200 ? -9.746 3.547 -10.227 1.00 60.84 200 LEU A N 1
ATOM 1518 C CA . LEU A 1 200 ? -8.695 2.917 -9.419 1.00 60.84 200 LEU A CA 1
ATOM 1519 C C . LEU A 1 200 ? -9.273 1.891 -8.431 1.00 60.84 200 LEU A C 1
ATOM 1521 O O . LEU A 1 200 ? -8.638 0.870 -8.182 1.00 60.84 200 LEU A O 1
ATOM 1525 N N . ALA A 1 201 ? -10.493 2.110 -7.930 1.00 61.66 201 ALA A N 1
ATOM 1526 C CA . ALA A 1 201 ? -11.170 1.192 -7.015 1.00 61.66 201 ALA A CA 1
ATOM 1527 C C . ALA A 1 201 ? -11.472 -0.177 -7.654 1.00 61.66 201 ALA A C 1
ATOM 1529 O O . ALA A 1 201 ? -11.323 -1.205 -6.997 1.00 61.66 201 ALA A O 1
ATOM 1530 N N . GLY A 1 202 ? -11.823 -0.220 -8.947 1.00 63.16 202 GLY A N 1
ATOM 1531 C CA . GLY A 1 202 ? -11.986 -1.485 -9.679 1.00 63.16 202 GLY A CA 1
ATOM 1532 C C . GLY A 1 202 ? -10.669 -2.258 -9.826 1.00 63.16 202 GLY A C 1
ATOM 1533 O O . GLY A 1 202 ? -10.630 -3.480 -9.660 1.00 63.16 202 GLY A O 1
ATOM 1534 N N . CYS A 1 203 ? -9.571 -1.535 -10.063 1.00 67.19 203 CYS A N 1
ATOM 1535 C CA . CYS A 1 203 ? -8.223 -2.095 -10.168 1.00 67.19 203 CYS A CA 1
ATOM 1536 C C . CYS A 1 203 ? -7.640 -2.559 -8.820 1.00 67.19 203 CYS A C 1
ATOM 1538 O O . CYS A 1 203 ? -6.762 -3.417 -8.813 1.00 67.19 203 CYS A O 1
ATOM 1540 N N . ALA A 1 204 ? -8.132 -2.023 -7.698 1.00 70.62 204 ALA A N 1
ATOM 1541 C CA . ALA A 1 204 ? -7.703 -2.376 -6.341 1.00 70.62 204 ALA A CA 1
ATOM 1542 C C . ALA A 1 204 ? -8.303 -3.697 -5.815 1.00 70.62 204 ALA A C 1
ATOM 1544 O O . ALA A 1 204 ? -7.970 -4.140 -4.720 1.00 70.62 204 ALA A O 1
ATOM 1545 N N . THR A 1 205 ? -9.191 -4.347 -6.572 1.00 77.19 205 THR A N 1
ATOM 1546 C CA . THR A 1 205 ? -9.699 -5.684 -6.219 1.00 77.19 205 THR A CA 1
ATOM 1547 C C . THR A 1 205 ? -8.592 -6.742 -6.332 1.00 77.19 205 THR A C 1
ATOM 1549 O O . THR A 1 205 ? -7.683 -6.592 -7.145 1.00 77.19 205 THR A O 1
ATOM 1552 N N . GLU A 1 206 ? -8.662 -7.859 -5.590 1.00 72.69 206 GLU A N 1
ATOM 1553 C CA . GLU A 1 206 ? -7.667 -8.947 -5.723 1.00 72.69 206 GLU A CA 1
ATOM 1554 C C . GLU A 1 206 ? -7.528 -9.446 -7.170 1.00 72.69 206 GLU A C 1
ATOM 1556 O O . GLU A 1 206 ? -6.423 -9.712 -7.646 1.00 72.69 206 GLU A O 1
ATOM 1561 N N . ALA A 1 207 ? -8.653 -9.554 -7.885 1.00 75.75 207 ALA A N 1
ATOM 1562 C CA . ALA A 1 207 ? -8.672 -9.925 -9.294 1.00 75.75 207 ALA A CA 1
ATOM 1563 C C . ALA A 1 207 ? -7.998 -8.855 -10.171 1.00 75.75 207 ALA A C 1
ATOM 1565 O O . ALA A 1 207 ? -7.195 -9.200 -11.039 1.00 75.75 207 ALA A O 1
ATOM 1566 N N . GLY A 1 208 ? -8.267 -7.571 -9.908 1.00 78.62 208 GLY A N 1
ATOM 1567 C CA . GLY A 1 208 ? -7.619 -6.438 -10.572 1.00 78.62 208 GLY A CA 1
ATOM 1568 C C . GLY A 1 208 ? -6.107 -6.408 -10.341 1.00 78.62 208 GLY A C 1
ATOM 1569 O O . GLY A 1 208 ? -5.344 -6.314 -11.300 1.00 78.62 208 GLY A O 1
ATOM 1570 N N . LEU A 1 209 ? -5.656 -6.606 -9.101 1.00 79.69 209 LEU A N 1
ATOM 1571 C CA . LEU A 1 209 ? -4.237 -6.672 -8.749 1.00 79.69 209 LEU A CA 1
ATOM 1572 C C . LEU A 1 209 ? -3.524 -7.845 -9.432 1.00 79.69 209 LEU A C 1
ATOM 1574 O O . LEU A 1 209 ? -2.417 -7.669 -9.942 1.00 79.69 209 LEU A O 1
ATOM 1578 N N . ARG A 1 210 ? -4.150 -9.029 -9.497 1.00 81.00 210 ARG A N 1
ATOM 1579 C CA . ARG A 1 210 ? -3.603 -10.184 -10.238 1.00 81.00 210 ARG A CA 1
ATOM 1580 C C . ARG A 1 210 ? -3.538 -9.921 -11.742 1.00 81.00 210 ARG A C 1
ATOM 1582 O O . ARG A 1 210 ? -2.560 -10.298 -12.382 1.00 81.00 210 ARG A O 1
ATOM 1589 N N . ALA A 1 211 ? -4.547 -9.265 -12.311 1.00 85.00 211 ALA A N 1
ATOM 1590 C CA . ALA A 1 211 ? -4.541 -8.889 -13.722 1.00 85.00 211 ALA A CA 1
ATOM 1591 C C . ALA A 1 211 ? -3.453 -7.845 -14.030 1.00 85.00 211 ALA A C 1
ATOM 1593 O O . ALA A 1 211 ? -2.756 -7.959 -15.040 1.00 85.00 211 ALA A O 1
ATOM 1594 N N . LEU A 1 212 ? -3.246 -6.862 -13.150 1.00 85.06 212 LEU A N 1
ATOM 1595 C CA . LEU A 1 212 ? -2.181 -5.865 -13.280 1.00 85.06 212 LEU A CA 1
ATOM 1596 C C . LEU A 1 212 ? -0.784 -6.491 -13.163 1.00 85.06 212 LEU A C 1
ATOM 1598 O O . LEU A 1 212 ? 0.086 -6.194 -13.983 1.00 85.06 212 LEU A O 1
ATOM 1602 N N . SER A 1 213 ? -0.558 -7.405 -12.213 1.00 84.75 213 SER A N 1
ATOM 1603 C CA . SER A 1 213 ? 0.734 -8.093 -12.118 1.00 84.75 213 SER A CA 1
ATOM 1604 C C . SER A 1 213 ? 0.987 -8.981 -13.339 1.00 84.75 213 SER A C 1
ATOM 1606 O O . SER A 1 213 ? 2.045 -8.865 -13.960 1.00 84.75 213 SER A O 1
ATOM 1608 N N . ALA A 1 214 ? 0.005 -9.784 -13.763 1.00 85.44 214 ALA A N 1
ATOM 1609 C CA . ALA A 1 214 ? 0.120 -10.642 -14.942 1.00 85.44 214 ALA A CA 1
ATOM 1610 C C . ALA A 1 214 ? 0.375 -9.834 -16.222 1.00 85.44 214 ALA A C 1
ATOM 1612 O O . ALA A 1 214 ? 1.257 -10.178 -17.009 1.00 85.44 214 ALA A O 1
ATOM 1613 N N . SER A 1 215 ? -0.354 -8.734 -16.420 1.00 87.25 215 SER A N 1
ATOM 1614 C CA . SER A 1 215 ? -0.184 -7.863 -17.586 1.00 87.25 215 SER A CA 1
ATOM 1615 C C . SER A 1 215 ? 1.179 -7.171 -17.595 1.00 87.25 215 SER A C 1
ATOM 1617 O O . SER A 1 215 ? 1.821 -7.140 -18.642 1.00 87.25 215 SER A O 1
ATOM 1619 N N . SER A 1 216 ? 1.688 -6.719 -16.443 1.00 86.75 216 SER A N 1
ATOM 1620 C CA . SER A 1 216 ? 3.030 -6.127 -16.356 1.00 86.75 216 SER A CA 1
ATOM 1621 C C . SER A 1 216 ? 4.143 -7.118 -16.735 1.00 86.75 216 SER A C 1
ATOM 16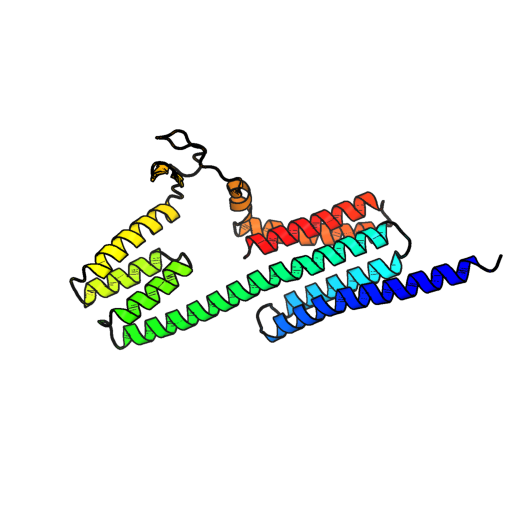23 O O . SER A 1 216 ? 5.001 -6.787 -17.555 1.00 86.75 216 SER A O 1
ATOM 1625 N N . VAL A 1 217 ? 4.085 -8.359 -16.232 1.00 83.00 217 VAL A N 1
ATOM 1626 C CA . VAL A 1 217 ? 5.031 -9.438 -16.581 1.00 83.00 217 VAL A CA 1
ATOM 1627 C C . VAL A 1 217 ? 4.921 -9.805 -18.061 1.00 83.00 217 VAL A C 1
ATOM 1629 O O . VAL A 1 217 ? 5.936 -9.956 -18.740 1.00 83.00 217 VAL A O 1
ATOM 1632 N N . THR A 1 218 ? 3.695 -9.907 -18.579 1.00 86.06 218 THR A N 1
ATOM 1633 C CA . THR A 1 218 ? 3.442 -10.250 -19.986 1.00 86.06 218 THR A CA 1
ATOM 1634 C C . THR A 1 218 ? 3.995 -9.176 -20.920 1.00 86.06 218 THR A C 1
ATOM 1636 O O . THR A 1 218 ? 4.699 -9.495 -21.875 1.00 86.06 218 THR A O 1
ATOM 1639 N N . LEU A 1 219 ? 3.743 -7.898 -20.625 1.00 87.88 219 LEU A N 1
ATOM 1640 C CA . LEU A 1 219 ? 4.281 -6.778 -21.397 1.00 87.88 219 LEU A CA 1
ATOM 1641 C C . LEU A 1 219 ? 5.811 -6.737 -21.336 1.00 87.88 219 LEU A C 1
ATOM 1643 O O . LEU A 1 219 ? 6.447 -6.517 -22.362 1.00 87.88 219 LEU A O 1
ATOM 1647 N N . LEU A 1 220 ? 6.416 -7.014 -20.177 1.00 84.50 220 LEU A N 1
ATOM 1648 C CA . LEU A 1 220 ? 7.872 -7.092 -20.056 1.00 84.50 220 LEU A CA 1
ATOM 1649 C C . LEU A 1 220 ? 8.453 -8.211 -20.936 1.00 84.50 220 LEU A C 1
ATOM 1651 O O . LEU A 1 220 ? 9.415 -7.978 -21.666 1.00 84.50 220 LEU A O 1
ATOM 1655 N N . ALA A 1 221 ? 7.845 -9.401 -20.921 1.00 81.94 221 ALA A N 1
ATOM 1656 C CA . ALA A 1 221 ? 8.261 -10.528 -21.756 1.00 81.94 221 ALA A CA 1
ATOM 1657 C C . ALA A 1 221 ? 8.130 -10.217 -23.258 1.00 81.94 221 ALA A C 1
ATOM 1659 O O . ALA A 1 221 ? 9.049 -10.504 -24.028 1.00 81.94 221 ALA A O 1
ATOM 1660 N N . ILE A 1 222 ? 7.031 -9.573 -23.669 1.00 88.94 222 IL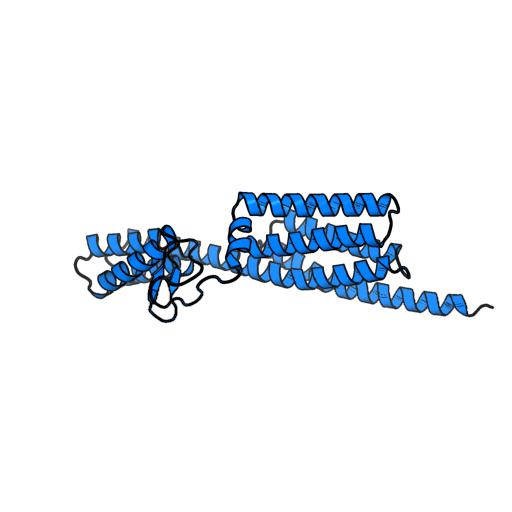E A N 1
ATOM 1661 C CA . ILE A 1 222 ? 6.836 -9.102 -25.049 1.00 88.94 222 ILE A CA 1
ATOM 1662 C C . ILE A 1 222 ? 7.911 -8.073 -25.417 1.00 88.94 222 ILE A C 1
ATOM 1664 O O . ILE A 1 222 ? 8.500 -8.173 -26.490 1.00 88.94 222 ILE A O 1
ATOM 1668 N N . GLY A 1 223 ? 8.219 -7.121 -24.531 1.00 84.25 223 GLY A N 1
ATOM 1669 C CA . GLY A 1 223 ? 9.272 -6.126 -24.748 1.00 84.25 223 GLY A CA 1
ATOM 1670 C C . GLY A 1 223 ? 10.646 -6.763 -24.976 1.00 84.25 223 GLY A C 1
ATOM 1671 O O . GLY A 1 223 ? 11.356 -6.380 -25.906 1.00 84.25 223 GLY A O 1
ATOM 1672 N N . ILE A 1 224 ? 10.995 -7.785 -24.187 1.00 80.69 224 ILE A N 1
ATOM 1673 C CA . ILE A 1 224 ? 12.242 -8.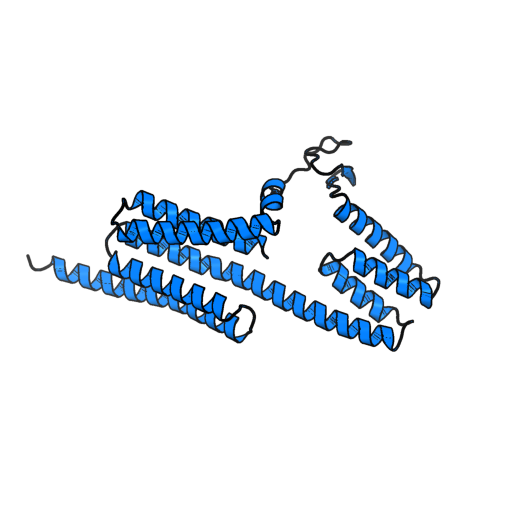554 -24.345 1.00 80.69 224 ILE A CA 1
ATOM 1674 C C . ILE A 1 224 ? 12.265 -9.291 -25.692 1.00 80.69 224 ILE A C 1
ATOM 1676 O O . ILE A 1 224 ? 13.272 -9.242 -26.399 1.00 80.69 224 ILE A O 1
ATOM 1680 N N . LEU A 1 225 ? 11.161 -9.941 -26.074 1.00 86.56 225 LEU A N 1
ATOM 1681 C CA . LEU A 1 225 ? 11.058 -10.660 -27.347 1.00 86.56 225 LEU A CA 1
ATOM 1682 C C . LEU A 1 225 ? 11.189 -9.710 -28.549 1.00 86.56 225 LEU A C 1
ATOM 1684 O O . LEU A 1 225 ? 11.929 -9.999 -29.490 1.00 86.56 225 LEU A O 1
ATOM 1688 N N . LEU A 1 226 ? 10.521 -8.553 -28.497 1.00 87.56 226 LEU A N 1
ATOM 1689 C CA . LEU A 1 226 ? 10.611 -7.513 -29.525 1.00 87.56 226 LEU A CA 1
ATOM 1690 C C . LEU A 1 226 ? 12.041 -6.984 -29.660 1.00 87.56 226 LEU A C 1
ATOM 1692 O O . LEU A 1 226 ? 12.562 -6.917 -30.777 1.00 87.56 226 LEU A O 1
ATOM 1696 N N . ALA A 1 227 ? 12.707 -6.705 -28.536 1.00 79.31 227 ALA A N 1
ATOM 1697 C CA . ALA A 1 227 ? 14.104 -6.285 -28.523 1.00 79.31 227 ALA A CA 1
ATOM 1698 C C . ALA A 1 227 ? 15.029 -7.345 -29.150 1.00 79.31 227 ALA A C 1
ATOM 1700 O O . ALA A 1 227 ? 15.870 -7.012 -29.985 1.00 79.31 227 ALA A O 1
ATOM 1701 N N . ALA A 1 228 ? 14.835 -8.626 -28.818 1.00 81.56 228 ALA A N 1
ATOM 1702 C CA . ALA A 1 228 ? 15.609 -9.731 -29.388 1.00 81.56 228 ALA A CA 1
ATOM 1703 C C . ALA A 1 228 ? 15.387 -9.888 -30.903 1.00 81.56 228 ALA A C 1
ATOM 1705 O O . ALA A 1 228 ? 16.324 -10.185 -31.644 1.00 81.56 228 ALA A O 1
ATOM 1706 N N . SER A 1 229 ? 14.164 -9.633 -31.376 1.00 90.06 229 SER A N 1
ATOM 1707 C CA . SER A 1 229 ? 13.811 -9.677 -32.801 1.00 90.06 229 SER A CA 1
ATOM 1708 C C . SER A 1 229 ? 14.272 -8.457 -33.610 1.00 90.06 229 SER A C 1
ATOM 1710 O O . SER A 1 229 ? 14.063 -8.425 -34.820 1.00 90.06 229 SER A O 1
ATOM 1712 N N . LYS A 1 230 ? 14.910 -7.464 -32.968 1.00 90.19 230 LYS A N 1
ATOM 1713 C CA . LYS A 1 230 ? 15.278 -6.171 -33.574 1.00 90.19 230 LYS A CA 1
ATOM 1714 C C . LYS A 1 230 ? 14.072 -5.432 -34.171 1.00 90.19 230 LYS A C 1
ATOM 1716 O O . LYS A 1 230 ? 14.186 -4.810 -35.227 1.00 90.19 230 LYS A O 1
ATOM 1721 N N . ALA A 1 231 ? 12.922 -5.513 -33.503 1.00 91.06 231 ALA A N 1
ATOM 1722 C CA . ALA A 1 231 ? 11.740 -4.743 -33.872 1.00 91.06 231 ALA A CA 1
ATOM 1723 C C . ALA A 1 231 ? 12.017 -3.229 -33.819 1.00 91.06 231 ALA A C 1
ATOM 1725 O O . ALA A 1 231 ? 13.014 -2.773 -33.251 1.00 91.06 231 ALA A O 1
ATOM 1726 N N . GLU A 1 232 ? 11.111 -2.430 -34.387 1.00 90.75 232 GLU A N 1
ATOM 1727 C CA . GLU A 1 232 ? 11.231 -0.974 -34.339 1.00 90.75 232 GLU A CA 1
ATOM 1728 C C . GLU A 1 232 ? 11.372 -0.463 -32.895 1.00 90.75 232 GLU A C 1
ATOM 1730 O O . GLU A 1 232 ? 10.661 -0.884 -31.973 1.00 90.75 232 GLU A O 1
ATOM 1735 N N . ILE A 1 233 ? 12.296 0.485 -32.710 1.00 81.38 233 ILE A N 1
ATOM 1736 C CA . ILE A 1 233 ? 12.648 1.054 -31.400 1.00 81.38 233 ILE A CA 1
ATOM 1737 C C . ILE A 1 233 ? 11.414 1.651 -30.715 1.00 81.38 233 ILE A C 1
ATOM 1739 O O . ILE A 1 233 ? 11.230 1.469 -29.513 1.00 81.38 233 ILE A O 1
ATOM 1743 N N . VAL A 1 234 ? 10.551 2.323 -31.484 1.00 81.06 234 VAL A N 1
ATOM 1744 C CA . VAL A 1 234 ? 9.340 2.981 -30.973 1.00 81.06 234 VAL A CA 1
ATOM 1745 C C . VAL A 1 234 ? 8.370 1.962 -30.373 1.00 81.06 234 VAL A C 1
ATOM 1747 O O . VAL A 1 234 ? 7.874 2.166 -29.267 1.00 81.06 234 VAL A O 1
ATOM 1750 N N . VAL A 1 235 ? 8.143 0.838 -31.061 1.00 87.25 235 VAL A N 1
ATOM 1751 C CA . VAL A 1 235 ? 7.230 -0.221 -30.601 1.00 87.25 235 VAL A CA 1
ATOM 1752 C C . VAL A 1 235 ? 7.785 -0.897 -29.352 1.00 87.25 235 VAL A C 1
ATOM 1754 O O . VAL A 1 235 ? 7.086 -1.022 -28.347 1.00 87.25 235 VAL A O 1
ATOM 1757 N N . THR A 1 236 ? 9.064 -1.273 -29.388 1.00 82.69 236 THR A N 1
ATOM 1758 C CA . THR A 1 236 ? 9.749 -1.902 -28.251 1.00 82.69 236 THR A CA 1
ATOM 1759 C C . THR A 1 236 ? 9.689 -0.999 -27.017 1.00 82.69 236 THR A C 1
ATOM 1761 O O . THR A 1 236 ? 9.358 -1.445 -25.917 1.00 82.69 236 THR A O 1
ATOM 1764 N N . GLY A 1 237 ? 9.935 0.297 -27.206 1.00 77.75 237 GLY A N 1
ATOM 1765 C CA . GLY A 1 237 ? 9.882 1.282 -26.139 1.00 77.75 237 GLY A CA 1
ATOM 1766 C C . GLY A 1 237 ? 8.506 1.500 -25.539 1.00 77.75 237 GLY A C 1
ATOM 1767 O O . GLY A 1 237 ? 8.373 1.504 -24.315 1.00 77.75 237 GLY A O 1
ATOM 1768 N N . ALA A 1 238 ? 7.475 1.610 -26.376 1.00 83.12 238 ALA A N 1
ATOM 1769 C CA . ALA A 1 238 ? 6.098 1.752 -25.916 1.00 83.12 238 ALA A CA 1
ATOM 1770 C C . ALA A 1 238 ? 5.663 0.568 -25.035 1.00 83.12 238 ALA A C 1
ATOM 1772 O O . ALA A 1 238 ? 5.000 0.767 -24.014 1.00 83.12 238 ALA A O 1
ATOM 1773 N N . VAL A 1 239 ? 6.082 -0.653 -25.382 1.00 87.50 239 VAL A N 1
ATOM 1774 C CA . VAL A 1 239 ? 5.787 -1.858 -24.593 1.00 87.50 239 VAL A CA 1
ATOM 1775 C C . VAL A 1 239 ? 6.483 -1.820 -23.230 1.00 87.50 239 VAL A C 1
ATOM 1777 O O . VAL A 1 239 ? 5.827 -2.064 -22.218 1.00 87.50 239 VAL A O 1
ATOM 1780 N N . PHE A 1 240 ? 7.767 -1.450 -23.164 1.00 81.62 240 PHE A N 1
ATOM 1781 C CA . PHE A 1 240 ? 8.480 -1.328 -21.884 1.00 81.62 240 PHE A CA 1
ATOM 1782 C C . PHE A 1 240 ? 7.908 -0.228 -20.984 1.00 81.62 240 PHE A C 1
ATOM 1784 O O . PHE A 1 240 ? 7.734 -0.454 -19.786 1.00 81.62 240 PHE A O 1
ATOM 1791 N N . VAL A 1 241 ? 7.573 0.938 -21.546 1.00 83.12 241 VAL A N 1
ATOM 1792 C CA . VAL A 1 241 ? 6.918 2.024 -20.797 1.00 83.12 241 VAL A CA 1
ATOM 1793 C C . VAL A 1 241 ? 5.575 1.546 -20.247 1.00 83.12 241 VAL A C 1
ATOM 1795 O O . VAL A 1 241 ? 5.301 1.732 -19.066 1.00 83.12 241 VAL A O 1
ATOM 1798 N N . SER A 1 242 ? 4.773 0.858 -21.063 1.00 86.06 242 SER A N 1
ATOM 1799 C CA . SER A 1 242 ? 3.475 0.320 -20.639 1.00 86.06 242 SER A CA 1
ATOM 1800 C C . SER A 1 242 ? 3.619 -0.731 -19.535 1.00 86.06 242 SER A C 1
ATOM 1802 O O . SER A 1 242 ? 2.881 -0.687 -18.549 1.00 86.06 242 SER A O 1
ATOM 1804 N N . ALA A 1 243 ? 4.593 -1.641 -19.655 1.00 85.62 243 ALA A N 1
ATOM 1805 C CA . ALA A 1 243 ? 4.906 -2.632 -18.625 1.00 85.62 243 ALA A CA 1
ATOM 1806 C C . ALA A 1 243 ? 5.259 -1.950 -17.297 1.00 85.62 243 ALA A C 1
ATOM 1808 O O . ALA A 1 243 ? 4.703 -2.290 -16.252 1.00 85.62 243 ALA A O 1
ATOM 1809 N N . PHE A 1 244 ? 6.139 -0.947 -17.354 1.00 81.31 244 PHE A N 1
ATOM 1810 C CA . PHE A 1 244 ? 6.590 -0.198 -16.189 1.00 81.31 244 PHE A CA 1
ATOM 1811 C C . PHE A 1 244 ? 5.455 0.593 -15.532 1.00 81.31 244 PHE A C 1
ATOM 1813 O O . PHE A 1 244 ? 5.247 0.475 -14.328 1.00 81.31 244 PHE A O 1
ATOM 1820 N N . SER A 1 245 ? 4.676 1.354 -16.303 1.00 82.50 245 SER A N 1
ATOM 1821 C CA . SER A 1 245 ? 3.530 2.104 -15.780 1.00 82.50 245 SER A CA 1
ATOM 1822 C C . SER A 1 245 ? 2.506 1.183 -15.118 1.00 82.50 245 SER A C 1
ATOM 1824 O O . SER A 1 245 ? 2.038 1.480 -14.021 1.00 82.50 245 SER A O 1
ATOM 1826 N N . THR A 1 246 ? 2.209 0.036 -15.733 1.00 85.69 246 THR A N 1
ATOM 1827 C CA . THR A 1 246 ? 1.284 -0.963 -15.172 1.00 85.69 246 THR A CA 1
ATOM 1828 C C . THR A 1 246 ? 1.818 -1.543 -13.864 1.00 85.69 246 THR A C 1
ATOM 1830 O O . THR A 1 246 ? 1.073 -1.689 -12.897 1.00 85.69 246 THR A O 1
ATOM 1833 N N . PHE A 1 247 ? 3.124 -1.805 -13.798 1.00 83.12 247 PHE A N 1
ATOM 1834 C CA . PHE A 1 247 ? 3.786 -2.277 -12.588 1.00 83.12 247 PHE A CA 1
ATOM 1835 C C . PHE A 1 247 ? 3.771 -1.234 -11.460 1.00 83.12 247 PHE A C 1
ATOM 1837 O O . PHE A 1 247 ? 3.483 -1.571 -10.315 1.00 83.12 247 PHE A O 1
ATOM 1844 N N . VAL A 1 248 ? 4.011 0.044 -11.764 1.00 80.12 248 VAL A N 1
ATOM 1845 C CA . VAL A 1 248 ? 3.921 1.130 -10.773 1.00 80.12 248 VAL A CA 1
ATOM 1846 C C . VAL A 1 248 ? 2.496 1.266 -10.234 1.00 80.12 248 VAL A C 1
ATOM 1848 O O . VAL A 1 248 ? 2.317 1.387 -9.024 1.00 80.12 248 VAL A O 1
ATOM 1851 N N . VAL A 1 249 ? 1.483 1.194 -11.102 1.00 81.94 249 VAL A N 1
ATOM 1852 C CA . VAL A 1 249 ? 0.070 1.205 -10.686 1.00 81.94 249 VAL A CA 1
ATOM 1853 C C . VAL A 1 249 ? -0.252 -0.009 -9.813 1.00 81.94 249 VAL A C 1
ATOM 1855 O O . VAL A 1 249 ? -0.895 0.146 -8.781 1.00 81.94 249 VAL A O 1
ATOM 1858 N N . TYR A 1 250 ? 0.238 -1.198 -10.172 1.00 84.94 250 TYR A N 1
ATOM 1859 C CA . TYR A 1 250 ? 0.102 -2.404 -9.353 1.00 84.94 250 TYR A CA 1
ATOM 1860 C C . TYR A 1 250 ? 0.690 -2.219 -7.948 1.00 84.94 250 TYR A C 1
ATOM 1862 O O . TYR A 1 250 ? 0.020 -2.516 -6.961 1.00 84.94 250 TYR A O 1
ATOM 1870 N N . LEU A 1 251 ? 1.919 -1.706 -7.849 1.00 75.56 251 LEU A N 1
ATOM 1871 C CA . LEU A 1 251 ? 2.568 -1.460 -6.560 1.00 75.56 251 LEU A CA 1
ATOM 1872 C C . LEU A 1 251 ? 1.807 -0.431 -5.728 1.00 75.56 251 LEU A C 1
ATOM 1874 O O . LEU A 1 251 ? 1.659 -0.621 -4.528 1.00 75.56 251 LEU A O 1
ATOM 1878 N N . TYR A 1 252 ? 1.324 0.636 -6.366 1.00 76.25 252 TYR A N 1
ATOM 1879 C CA . TYR A 1 252 ? 0.556 1.682 -5.700 1.00 76.25 252 TYR A CA 1
ATOM 1880 C C . TYR A 1 252 ? -0.783 1.169 -5.161 1.00 76.25 252 TYR A C 1
ATOM 1882 O O . TYR A 1 252 ? -1.167 1.540 -4.063 1.00 76.25 252 TYR A O 1
ATOM 1890 N N . LEU A 1 253 ? -1.483 0.319 -5.916 1.00 75.94 253 LEU A N 1
ATOM 1891 C CA . LEU A 1 253 ? -2.790 -0.217 -5.520 1.00 75.94 253 LEU A CA 1
ATOM 1892 C C . LEU A 1 253 ? -2.709 -1.384 -4.533 1.00 75.94 253 LEU A C 1
ATOM 1894 O O . LEU A 1 253 ? -3.698 -1.688 -3.875 1.00 75.94 253 LEU A O 1
ATOM 1898 N N . ARG A 1 254 ? -1.570 -2.080 -4.471 1.00 76.38 254 ARG A N 1
ATOM 1899 C CA . ARG A 1 254 ? -1.325 -3.152 -3.495 1.00 76.38 254 ARG A CA 1
ATOM 1900 C C . ARG A 1 254 ? -0.906 -2.610 -2.121 1.00 76.38 254 ARG A C 1
ATOM 1902 O O . ARG A 1 254 ? -0.879 -3.391 -1.171 1.00 76.38 254 ARG A O 1
ATOM 1909 N N . ALA A 1 255 ? -0.496 -1.344 -2.060 1.00 62.62 255 ALA A N 1
ATOM 1910 C CA . ALA A 1 255 ? -0.105 -0.639 -0.842 1.00 62.62 255 ALA A CA 1
ATOM 1911 C C . ALA A 1 255 ? -1.320 -0.294 0.017 1.00 62.62 255 ALA A C 1
ATOM 1913 O O . ALA A 1 255 ? -1.213 -0.479 1.245 1.00 62.62 255 ALA A O 1
#

Foldseek 3Di:
DPPPVVVVVVVLVVVLVVLCVLLVVLLVLLVVCVVVVLDPPVVSVVLNVVSVVLSVQLNVQPPHPLNVLSVVVSNVVSVLSVLSVVSSVVVVVLVVLVVLLVVLVVVCVVPVQDVVSLVSNLVSCVVVLVLVVNLVSLVSNCVPNPDDPVSVVVNVVSVVSVVCVVQVWQQDPPPRDTHGHPDQAGPPPRHGRDDPCPVLVVCLDPVNLVVLLVQLVVLVVVLVVCVVVVHDSVVSSVSNVVSSVSVSSSSNSPD